Protein AF-A0A958WXM2-F1 (afdb_monomer_lite)

Structure (mmCIF, N/CA/C/O backbone):
data_AF-A0A958WXM2-F1
#
_entry.id   AF-A0A958WXM2-F1
#
loop_
_atom_site.group_PDB
_atom_site.id
_atom_site.type_symbol
_atom_site.label_atom_id
_atom_site.label_alt_id
_atom_site.label_comp_id
_atom_site.label_asym_id
_atom_site.label_entity_id
_atom_site.label_seq_id
_atom_site.pdbx_PDB_ins_code
_atom_site.Cartn_x
_atom_site.Cartn_y
_atom_site.Cartn_z
_atom_site.occupancy
_atom_site.B_iso_or_equiv
_atom_site.auth_seq_id
_atom_site.auth_comp_id
_atom_site.auth_asym_id
_atom_site.auth_atom_id
_atom_site.pdbx_PDB_model_num
ATOM 1 N N . MET A 1 1 ? 37.179 34.328 11.864 1.00 40.28 1 MET A N 1
ATOM 2 C CA . MET A 1 1 ? 36.794 33.006 12.391 1.00 40.28 1 MET A CA 1
ATOM 3 C C . MET A 1 1 ? 35.571 32.585 11.601 1.00 40.28 1 MET A C 1
ATOM 5 O O . MET A 1 1 ? 34.498 33.120 11.834 1.00 40.28 1 MET A O 1
ATOM 9 N N . VAL A 1 2 ? 35.781 31.794 10.549 1.00 31.27 2 VAL A N 1
ATOM 10 C CA . VAL A 1 2 ? 34.693 31.255 9.726 1.00 31.27 2 VAL A CA 1
ATOM 11 C C . VAL A 1 2 ? 34.172 30.048 10.489 1.00 31.27 2 VAL A C 1
ATOM 13 O O . VAL A 1 2 ? 34.943 29.139 10.783 1.00 31.27 2 VAL A O 1
ATOM 16 N N . ILE A 1 3 ? 32.912 30.098 10.907 1.00 33.78 3 ILE A N 1
ATOM 17 C CA . ILE A 1 3 ? 32.242 28.941 11.492 1.00 33.78 3 ILE A CA 1
ATOM 18 C C . ILE A 1 3 ? 31.845 28.079 10.298 1.00 33.78 3 ILE A C 1
ATOM 20 O O . ILE A 1 3 ? 30.918 28.427 9.569 1.00 33.78 3 ILE A O 1
ATOM 24 N N . GLU A 1 4 ? 32.601 27.013 10.044 1.00 30.48 4 GLU A N 1
ATOM 25 C CA . GLU A 1 4 ? 32.176 25.975 9.111 1.00 30.48 4 GLU A CA 1
ATOM 26 C C . GLU A 1 4 ? 30.895 25.351 9.669 1.00 30.48 4 GLU A C 1
ATOM 28 O O . GLU A 1 4 ? 30.876 24.830 10.787 1.00 30.48 4 GLU A O 1
ATOM 33 N N . GLN A 1 5 ? 29.796 25.464 8.922 1.00 38.06 5 GLN A N 1
ATOM 34 C CA . GLN A 1 5 ? 28.623 24.647 9.199 1.00 38.06 5 GLN A CA 1
ATOM 35 C C . GLN A 1 5 ? 29.014 23.189 8.932 1.00 38.06 5 GLN A C 1
ATOM 37 O O . GLN A 1 5 ? 29.587 22.917 7.872 1.00 38.06 5 GLN A O 1
ATOM 42 N N . PRO A 1 6 ? 28.744 22.251 9.856 1.00 37.84 6 PRO A N 1
ATOM 43 C CA . PRO A 1 6 ? 28.951 20.843 9.562 1.00 37.84 6 PRO A CA 1
ATOM 44 C C . PRO A 1 6 ? 28.098 20.474 8.344 1.00 37.84 6 PRO A C 1
ATOM 46 O O . PRO A 1 6 ? 26.986 20.986 8.186 1.00 37.84 6 PRO A O 1
ATOM 49 N N . ALA A 1 7 ? 28.646 19.623 7.473 1.00 42.28 7 ALA A N 1
ATOM 50 C CA . ALA A 1 7 ? 27.933 19.090 6.317 1.00 42.28 7 ALA A CA 1
ATOM 51 C C . ALA A 1 7 ? 26.530 18.616 6.742 1.00 42.28 7 ALA A C 1
ATOM 53 O O . ALA A 1 7 ? 26.407 18.045 7.832 1.00 42.28 7 ALA A O 1
ATOM 54 N N . PRO A 1 8 ? 25.477 18.857 5.936 1.00 43.19 8 PRO A N 1
ATOM 55 C CA . PRO A 1 8 ? 24.156 18.346 6.264 1.00 43.19 8 PRO A CA 1
ATOM 56 C C . PRO A 1 8 ? 24.283 16.834 6.462 1.00 43.19 8 PRO A C 1
ATOM 58 O O . PRO A 1 8 ? 24.812 16.136 5.595 1.00 43.19 8 PRO A O 1
ATOM 61 N N . GLY A 1 9 ? 23.879 16.350 7.640 1.00 46.91 9 GLY A N 1
ATOM 62 C CA . GLY A 1 9 ? 23.788 14.917 7.909 1.00 46.91 9 GLY A CA 1
ATOM 63 C C . GLY A 1 9 ? 22.894 14.226 6.870 1.00 46.91 9 GLY A C 1
ATOM 64 O O . GLY A 1 9 ? 22.208 14.918 6.108 1.00 46.91 9 GLY A O 1
ATOM 65 N N . PRO A 1 10 ? 22.895 12.880 6.811 1.00 49.28 10 PRO A N 1
ATOM 66 C CA . PRO A 1 10 ? 22.016 12.155 5.900 1.00 49.28 10 PRO A CA 1
ATOM 67 C C . PRO A 1 10 ? 20.594 12.678 6.094 1.00 49.28 10 PRO A C 1
ATOM 69 O O . PRO A 1 10 ? 20.112 12.792 7.220 1.00 49.28 10 PRO A O 1
ATOM 72 N N . LEU A 1 11 ? 19.977 13.119 5.002 1.00 44.88 11 LEU A N 1
ATOM 73 C CA . LEU A 1 11 ? 18.701 13.804 5.066 1.00 44.88 11 LEU A CA 1
ATOM 74 C C . LEU A 1 11 ? 17.653 12.825 5.616 1.00 44.88 11 LEU A C 1
ATOM 76 O O . LEU A 1 11 ? 17.314 11.839 4.966 1.00 44.88 11 LEU A O 1
ATOM 80 N N . HIS A 1 12 ? 17.185 13.073 6.839 1.00 48.62 12 HIS A N 1
ATOM 81 C CA . HIS A 1 12 ? 16.156 12.273 7.496 1.00 48.62 12 HIS A CA 1
ATOM 82 C C . HIS A 1 12 ? 14.805 12.608 6.865 1.00 48.62 12 HIS A C 1
ATOM 84 O O . HIS A 1 12 ? 14.151 13.580 7.243 1.00 48.62 12 HIS A O 1
ATOM 90 N N . TYR A 1 13 ? 14.422 11.845 5.852 1.00 49.75 13 TYR A N 1
ATOM 91 C CA . TYR A 1 13 ? 13.153 12.007 5.162 1.00 49.75 13 TYR A CA 1
ATOM 92 C C . TYR A 1 13 ? 12.295 10.753 5.357 1.00 49.75 13 TYR A C 1
ATOM 94 O O . TYR A 1 13 ? 12.805 9.640 5.301 1.00 49.75 13 TYR A O 1
ATOM 102 N N . GLY A 1 14 ? 10.994 10.956 5.588 1.00 52.56 14 GLY A N 1
ATOM 103 C CA . GLY A 1 14 ? 9.964 9.924 5.457 1.00 52.56 14 GLY A CA 1
ATOM 104 C C . GLY A 1 14 ? 9.510 9.184 6.716 1.00 52.56 14 GLY A C 1
ATOM 105 O O . GLY A 1 14 ? 9.111 8.034 6.586 1.00 52.56 14 GLY A O 1
ATOM 106 N N . GLU A 1 15 ? 9.536 9.801 7.899 1.00 68.38 15 GLU A N 1
ATOM 107 C CA . GLU A 1 15 ? 8.749 9.321 9.047 1.00 68.38 15 GLU A CA 1
ATOM 108 C C . GLU A 1 15 ? 7.305 9.810 8.866 1.00 68.38 15 GLU A C 1
ATOM 110 O O . GLU A 1 15 ? 7.052 11.022 8.844 1.00 68.38 15 GLU A O 1
ATOM 115 N N . TYR A 1 16 ? 6.339 8.903 8.708 1.00 77.88 16 TYR A N 1
ATOM 116 C CA . TYR A 1 16 ? 4.939 9.307 8.792 1.00 77.88 16 TYR A CA 1
ATOM 117 C C . TYR A 1 16 ? 4.490 9.347 10.253 1.00 77.88 16 TYR A C 1
ATOM 119 O O . TYR A 1 16 ? 4.929 8.569 11.100 1.00 77.88 16 TYR A O 1
ATOM 127 N N . ASN A 1 17 ? 3.554 10.251 10.529 1.00 84.00 17 ASN A N 1
ATOM 128 C CA . ASN A 1 17 ? 2.829 10.293 11.788 1.00 84.00 17 ASN A CA 1
ATOM 129 C C . ASN A 1 17 ? 1.352 10.071 11.485 1.00 84.00 17 ASN A C 1
ATOM 131 O O . ASN A 1 17 ? 0.737 10.868 10.773 1.00 84.00 17 ASN A O 1
ATOM 135 N N . LEU A 1 18 ? 0.787 8.996 12.024 1.00 87.81 18 LEU A N 1
ATOM 136 C CA . LEU A 1 18 ? -0.652 8.760 11.996 1.00 87.81 18 LEU A CA 1
ATOM 137 C C . LEU A 1 18 ? -1.241 9.209 13.321 1.00 87.81 18 LEU A C 1
ATOM 139 O O . LEU A 1 18 ? -0.714 8.883 14.382 1.00 87.81 18 LEU A O 1
ATOM 143 N N . LEU A 1 19 ? -2.346 9.941 13.257 1.00 90.31 19 LEU A N 1
ATOM 144 C CA . LEU A 1 19 ? -3.072 10.397 14.432 1.00 90.31 19 LEU A CA 1
ATOM 145 C C . LEU A 1 19 ? -4.526 9.959 14.307 1.00 90.31 19 LEU A C 1
ATOM 147 O O . LEU A 1 19 ? -5.163 10.270 13.299 1.00 90.31 19 LEU A O 1
ATOM 151 N N . CYS A 1 20 ? -5.069 9.318 15.344 1.00 89.38 20 CYS A N 1
ATOM 152 C CA . CYS A 1 20 ? -6.516 9.296 15.515 1.00 89.38 20 CYS A CA 1
ATOM 153 C C . CYS A 1 20 ? -6.944 10.455 16.408 1.00 89.38 20 CYS A C 1
ATOM 155 O O . CYS A 1 20 ? -6.421 10.642 17.509 1.00 89.38 20 CYS A O 1
ATOM 157 N N . ILE A 1 21 ? -7.927 11.212 15.930 1.00 92.25 21 ILE A N 1
ATOM 158 C CA . ILE A 1 21 ? -8.536 12.329 16.641 1.00 92.25 21 ILE A CA 1
ATOM 159 C C . ILE A 1 21 ? -10.042 12.106 16.744 1.00 92.25 21 ILE A C 1
ATOM 161 O O . ILE A 1 21 ? -10.679 11.676 15.785 1.00 92.25 21 ILE A O 1
ATOM 165 N N . ASN A 1 22 ? -10.631 12.419 17.893 1.00 87.88 22 ASN A N 1
ATOM 166 C CA . ASN A 1 22 ? -12.082 12.376 18.039 1.00 87.88 22 ASN A CA 1
ATOM 167 C C . ASN A 1 22 ? -12.751 13.591 17.350 1.00 87.88 22 ASN A C 1
ATOM 169 O O . ASN A 1 22 ? -12.071 14.536 16.936 1.00 87.88 22 ASN A O 1
ATOM 173 N N . PRO A 1 23 ? -14.093 13.629 17.233 1.00 89.75 23 PRO 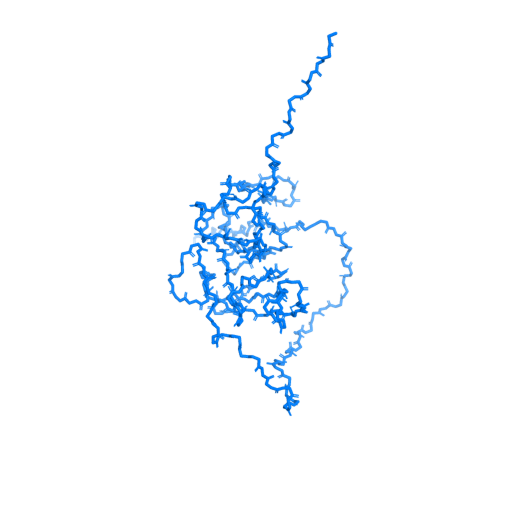A N 1
ATOM 174 C CA . PRO A 1 23 ? -14.799 14.764 16.629 1.00 89.75 23 PRO A CA 1
ATOM 175 C C . PRO A 1 23 ? -14.586 16.118 17.327 1.00 89.75 23 PRO A C 1
ATOM 177 O O . PRO A 1 23 ? -14.873 17.155 16.732 1.00 89.75 23 PRO A O 1
ATOM 180 N N . GLN A 1 24 ? -14.118 16.117 18.577 1.00 93.25 24 GLN A N 1
ATOM 181 C CA . GLN A 1 24 ? -13.779 17.307 19.358 1.00 93.25 24 GLN A CA 1
ATOM 182 C C . GLN A 1 24 ? -12.339 17.786 19.096 1.00 93.25 24 GLN A C 1
ATOM 184 O O . GLN A 1 24 ? -11.965 18.861 19.559 1.00 93.25 24 GLN A O 1
ATOM 189 N N . GLY A 1 25 ? -11.554 17.027 18.325 1.00 88.56 25 GLY A N 1
ATOM 190 C CA . GLY A 1 25 ? -10.160 17.323 18.003 1.00 88.56 25 GLY A CA 1
ATOM 191 C C . GLY A 1 25 ? -9.156 16.815 19.038 1.00 88.56 25 GLY A C 1
ATOM 192 O O . GLY A 1 25 ? -7.981 17.163 18.952 1.00 88.56 25 GLY A O 1
ATOM 193 N N . GLU A 1 26 ? -9.579 16.007 20.011 1.00 91.69 26 GLU A N 1
ATOM 194 C CA . GLU A 1 26 ? -8.666 15.398 20.979 1.00 91.69 26 GLU A CA 1
ATOM 195 C C . GLU A 1 26 ? -7.966 14.195 20.343 1.00 91.69 26 GLU A C 1
ATOM 197 O O . GLU A 1 26 ? -8.617 13.324 19.758 1.00 91.69 26 GLU A O 1
ATOM 202 N N . GLN A 1 27 ? -6.641 14.132 20.479 1.00 90.19 27 GLN A N 1
ATOM 203 C CA . GLN A 1 27 ? -5.854 12.980 20.051 1.00 90.19 27 GLN A CA 1
ATOM 204 C C . GLN A 1 27 ? -6.156 11.780 20.950 1.00 90.19 27 GLN A C 1
ATOM 206 O O . GLN A 1 27 ? -5.981 11.842 22.165 1.00 90.19 27 GLN A O 1
ATOM 211 N N . LEU A 1 28 ? -6.582 10.681 20.334 1.00 89.06 28 LEU A N 1
ATOM 212 C CA . LEU A 1 28 ? -6.845 9.416 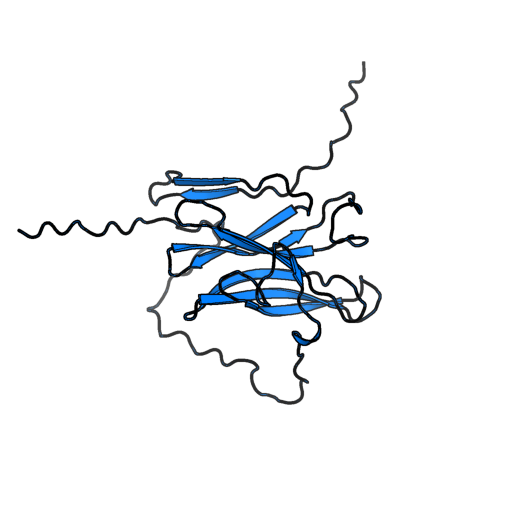21.014 1.00 89.06 28 LEU A CA 1
ATOM 213 C C . LEU A 1 28 ? -5.592 8.545 21.056 1.00 89.06 28 LEU A C 1
ATOM 215 O O . LEU A 1 28 ? -5.256 7.994 22.100 1.00 89.06 28 LEU A O 1
ATOM 219 N N . TRP A 1 29 ? -4.886 8.462 19.930 1.00 90.50 29 TRP A N 1
ATOM 220 C CA . TRP A 1 29 ? -3.609 7.772 19.801 1.00 90.50 29 TRP A CA 1
ATOM 221 C C . TRP A 1 29 ? -2.808 8.347 18.634 1.00 90.50 29 TRP A C 1
ATOM 223 O O . TRP A 1 29 ? -3.338 9.064 17.779 1.00 90.50 29 TRP A O 1
ATOM 233 N N . SER A 1 30 ? -1.517 8.030 18.610 1.00 89.50 30 SER A N 1
ATOM 234 C CA . SER A 1 30 ? -0.629 8.334 17.492 1.00 89.50 30 SER A CA 1
ATOM 235 C C . SER A 1 30 ? 0.327 7.180 17.246 1.00 89.50 30 SER A C 1
ATOM 237 O O . SER A 1 30 ? 0.851 6.611 18.203 1.00 89.50 30 SER A O 1
ATOM 239 N N . VAL A 1 31 ? 0.600 6.903 15.977 1.00 84.50 31 VAL A N 1
ATOM 240 C CA . VAL A 1 31 ? 1.656 5.987 15.551 1.00 84.50 31 VAL A CA 1
ATOM 241 C C . VAL A 1 31 ? 2.737 6.805 14.869 1.00 84.50 31 VAL A C 1
ATOM 243 O O . VAL A 1 31 ? 2.457 7.568 13.942 1.00 84.50 31 VAL A O 1
ATOM 246 N N . VAL A 1 32 ? 3.959 6.638 15.360 1.00 81.00 32 VAL A N 1
ATOM 247 C CA . VAL A 1 32 ? 5.171 7.184 14.756 1.00 81.00 32 VAL A CA 1
ATOM 248 C C . VAL A 1 32 ? 5.894 6.010 14.123 1.00 81.00 32 VAL A C 1
ATOM 250 O O . VAL A 1 32 ? 6.207 5.046 14.825 1.00 81.00 32 VAL A O 1
ATOM 253 N N . ASP A 1 33 ? 6.111 6.067 12.812 1.00 75.75 33 ASP A N 1
ATOM 254 C CA . ASP A 1 33 ? 6.927 5.059 12.139 1.00 75.75 33 ASP A CA 1
ATOM 255 C C . ASP A 1 33 ? 8.365 5.150 12.678 1.00 75.75 33 ASP A C 1
ATOM 257 O O . ASP A 1 33 ? 8.951 6.237 12.654 1.00 75.75 33 ASP A O 1
ATOM 261 N N . PRO A 1 34 ? 8.933 4.063 13.232 1.00 68.50 34 PRO A N 1
ATOM 262 C CA . PRO A 1 34 ? 10.328 4.072 13.640 1.00 68.50 34 PRO A CA 1
ATOM 263 C C . PRO A 1 34 ? 11.234 4.181 12.410 1.00 68.50 34 PRO A C 1
ATOM 265 O O . PRO A 1 34 ? 10.814 3.922 11.285 1.00 68.50 34 PRO A O 1
ATOM 268 N N . TYR A 1 35 ? 12.512 4.498 12.636 1.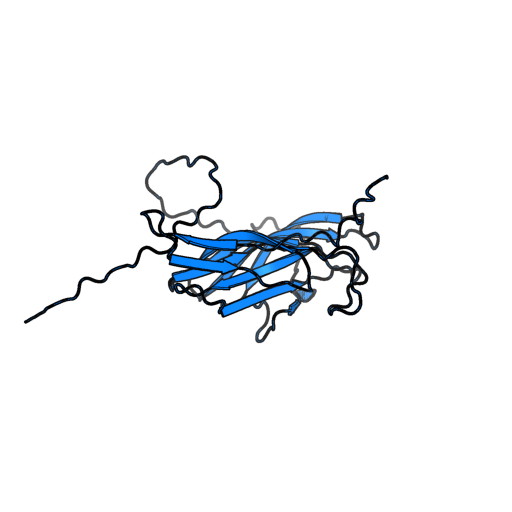00 67.44 35 TYR A N 1
ATOM 269 C CA . TYR A 1 35 ? 13.513 4.482 11.571 1.00 67.44 35 TYR A CA 1
ATOM 270 C C . TYR A 1 35 ? 13.437 3.179 10.765 1.00 67.44 35 TYR A C 1
ATOM 272 O O . TYR A 1 35 ? 13.638 2.086 11.303 1.00 67.44 35 TYR A O 1
ATOM 280 N N . ASN A 1 36 ? 13.180 3.330 9.468 1.00 68.25 36 ASN A N 1
ATOM 281 C CA . ASN A 1 36 ? 13.082 2.225 8.541 1.00 68.25 36 ASN A CA 1
ATOM 282 C C . ASN A 1 36 ? 14.364 2.120 7.689 1.00 68.25 36 ASN A C 1
ATOM 284 O O . ASN A 1 36 ? 14.612 2.999 6.857 1.00 68.25 36 ASN A O 1
ATOM 288 N N . PRO A 1 37 ? 15.157 1.038 7.822 1.00 66.19 37 PRO A N 1
ATOM 289 C CA . PRO A 1 37 ? 16.336 0.810 6.982 1.00 66.19 37 PRO A CA 1
ATOM 290 C C . PRO A 1 37 ? 15.994 0.646 5.490 1.00 66.19 37 PRO A C 1
ATOM 292 O O . PRO A 1 37 ? 16.853 0.836 4.634 1.00 66.19 37 PRO A O 1
ATOM 295 N N . PHE A 1 38 ? 14.739 0.330 5.161 1.00 69.06 38 PHE A N 1
ATOM 296 C CA . PHE A 1 38 ? 14.269 0.117 3.788 1.00 69.06 38 PHE A CA 1
ATOM 297 C C . PHE A 1 38 ? 13.892 1.419 3.071 1.00 69.06 38 PHE A C 1
ATOM 299 O O . PHE A 1 38 ? 13.621 1.427 1.877 1.00 69.06 38 PHE A O 1
ATOM 306 N N . GLY A 1 39 ? 13.933 2.548 3.772 1.00 77.38 39 GLY A N 1
ATOM 307 C CA . GLY A 1 39 ? 13.725 3.857 3.178 1.00 77.38 39 GLY A CA 1
ATOM 308 C C . GLY A 1 39 ? 12.416 4.508 3.578 1.00 77.38 39 GLY A C 1
ATOM 309 O O . GLY A 1 39 ? 11.764 4.144 4.558 1.00 77.38 39 GLY A O 1
ATOM 310 N N . MET A 1 40 ? 12.085 5.543 2.822 1.00 82.38 40 MET A N 1
ATOM 311 C CA . MET A 1 40 ? 11.059 6.515 3.162 1.00 82.38 40 MET A CA 1
ATOM 312 C C . MET A 1 40 ? 9.682 5.942 2.876 1.00 82.38 40 MET A C 1
ATOM 314 O O . MET A 1 40 ? 9.408 5.586 1.731 1.00 82.38 40 MET A O 1
ATOM 318 N N . LYS A 1 41 ? 8.809 5.898 3.884 1.00 87.06 41 LYS A N 1
ATOM 319 C CA . LYS A 1 41 ? 7.428 5.448 3.711 1.00 87.06 41 LYS A CA 1
ATOM 320 C C . LYS A 1 41 ? 6.517 6.647 3.459 1.00 87.06 41 LYS A C 1
ATOM 322 O O . LYS A 1 41 ? 6.440 7.565 4.276 1.00 87.06 41 LYS A O 1
ATOM 327 N N . PHE A 1 42 ? 5.788 6.625 2.352 1.00 88.88 42 PHE A N 1
ATOM 328 C CA . PHE A 1 42 ? 4.756 7.608 2.037 1.00 88.88 42 PHE A CA 1
ATOM 329 C C . PHE A 1 42 ? 3.393 6.941 2.106 1.00 88.88 42 PHE A C 1
ATOM 331 O O . PHE A 1 42 ? 3.179 5.894 1.501 1.00 88.88 42 PHE A O 1
ATOM 338 N N . ILE A 1 43 ? 2.466 7.553 2.845 1.00 92.25 43 ILE A N 1
ATOM 339 C CA . ILE A 1 43 ? 1.086 7.079 2.949 1.00 92.25 43 ILE A CA 1
ATOM 340 C C . ILE A 1 43 ? 0.216 7.944 2.052 1.00 92.25 43 ILE A C 1
ATOM 342 O O . ILE A 1 43 ? 0.118 9.156 2.252 1.00 92.25 43 ILE A O 1
ATOM 346 N N . TYR A 1 44 ? -0.419 7.316 1.071 1.00 94.12 44 TYR A N 1
ATOM 347 C CA . TYR A 1 44 ? -1.277 8.000 0.112 1.00 94.12 44 TYR A CA 1
ATOM 348 C C . TYR A 1 44 ? -2.741 7.952 0.501 1.00 94.12 44 TYR A C 1
ATOM 350 O O . TYR A 1 44 ? -3.467 8.919 0.254 1.00 94.12 44 TYR A O 1
ATOM 358 N N . ASN A 1 45 ? -3.171 6.877 1.159 1.00 95.50 45 ASN A N 1
ATOM 359 C CA . ASN A 1 45 ? -4.556 6.741 1.570 1.00 95.50 45 ASN A CA 1
ATOM 360 C C . ASN A 1 45 ? -4.711 5.850 2.804 1.00 95.50 45 ASN A C 1
ATOM 362 O O . ASN A 1 45 ? -3.840 5.037 3.120 1.00 95.50 45 ASN A O 1
ATOM 366 N N . LEU A 1 46 ? -5.838 6.035 3.488 1.00 95.50 46 LEU A N 1
ATOM 367 C CA . LEU A 1 46 ? -6.280 5.241 4.624 1.00 95.50 46 LEU A CA 1
ATOM 368 C C . LEU A 1 46 ? -7.746 4.853 4.420 1.00 95.50 46 LEU A C 1
ATOM 370 O O . LEU A 1 46 ? -8.546 5.660 3.945 1.00 95.50 46 LEU A O 1
ATOM 374 N N . SER A 1 47 ? -8.125 3.660 4.857 1.00 95.69 47 SER A N 1
ATOM 375 C CA . SER A 1 47 ? -9.520 3.229 4.925 1.00 95.69 47 SER A CA 1
ATOM 376 C C . SER A 1 47 ? -9.808 2.500 6.232 1.00 95.69 47 SER A C 1
ATOM 378 O O . SER A 1 47 ? -8.897 2.095 6.949 1.00 95.69 47 SER A O 1
ATOM 380 N N . GLU A 1 48 ? -11.085 2.388 6.583 1.00 94.62 48 GLU A N 1
ATOM 381 C CA . GLU A 1 48 ? -11.530 1.646 7.763 1.00 94.62 48 GLU A CA 1
ATOM 382 C C . GLU A 1 48 ? -12.009 0.258 7.324 1.00 94.62 48 GLU A C 1
ATOM 384 O O . GLU A 1 48 ? -12.824 0.135 6.405 1.00 94.62 48 GLU A O 1
ATOM 389 N N . ALA A 1 49 ? -11.487 -0.780 7.969 1.00 95.38 49 ALA A N 1
ATOM 390 C CA . ALA A 1 49 ? -11.953 -2.148 7.820 1.00 95.38 49 ALA A CA 1
ATOM 391 C C . ALA A 1 49 ? -13.273 -2.354 8.579 1.00 95.38 49 ALA A C 1
ATOM 393 O O . ALA A 1 49 ? -13.628 -1.615 9.496 1.00 95.38 49 ALA A O 1
ATOM 394 N N . SER A 1 50 ? -14.003 -3.412 8.240 1.00 95.31 50 SER A N 1
ATOM 395 C CA . SER A 1 50 ? -15.301 -3.746 8.841 1.00 95.31 50 SER A CA 1
ATOM 396 C C . SER A 1 50 ? -15.257 -3.972 10.359 1.00 95.31 50 SER A C 1
ATOM 398 O O . SER A 1 50 ? -16.278 -3.822 11.033 1.00 95.31 50 SER A O 1
ATOM 400 N N . ASN A 1 51 ? -14.087 -4.310 10.906 1.00 94.44 51 ASN A N 1
ATOM 401 C CA . ASN A 1 51 ? -13.851 -4.482 12.338 1.00 94.44 51 ASN A CA 1
ATOM 402 C C . ASN A 1 51 ? -13.350 -3.208 13.050 1.00 94.44 51 ASN A C 1
ATOM 404 O O . ASN A 1 51 ? -13.087 -3.261 14.249 1.00 94.44 51 ASN A O 1
ATOM 408 N N . GLY A 1 52 ? -13.241 -2.082 12.338 1.00 93.38 52 GLY A N 1
ATOM 409 C CA . GLY A 1 52 ? -12.751 -0.805 12.861 1.00 93.38 52 GLY A CA 1
ATOM 410 C C . GLY A 1 52 ? -11.234 -0.617 12.769 1.00 93.38 52 GLY A C 1
ATOM 411 O O . GLY A 1 52 ? -10.740 0.436 13.173 1.00 93.38 52 GLY A O 1
ATOM 412 N N . ASP A 1 53 ? -10.490 -1.603 12.252 1.00 96.00 53 ASP A N 1
ATOM 413 C CA . ASP A 1 53 ? -9.061 -1.434 11.985 1.00 96.00 53 ASP A CA 1
ATOM 414 C C . ASP A 1 53 ? -8.845 -0.358 10.912 1.00 96.00 53 ASP A C 1
ATOM 416 O O . ASP A 1 53 ? -9.660 -0.172 10.006 1.00 96.00 53 ASP A O 1
ATOM 420 N N . VAL A 1 54 ? -7.704 0.316 10.970 1.00 96.12 54 VAL A N 1
ATOM 421 C CA . VAL A 1 54 ? -7.259 1.246 9.935 1.00 96.12 54 VAL A CA 1
ATOM 422 C C . VAL A 1 54 ? -6.342 0.509 8.971 1.00 96.12 54 VAL A C 1
ATOM 424 O O . VAL A 1 54 ? -5.302 -0.019 9.361 1.00 96.12 54 VAL A O 1
ATOM 427 N N . LEU A 1 55 ? -6.716 0.506 7.701 1.00 97.19 55 LEU A N 1
ATOM 428 C CA . LEU A 1 55 ? -5.892 0.072 6.584 1.00 97.19 55 LEU A CA 1
ATOM 429 C C . LEU A 1 55 ? -5.195 1.285 5.982 1.00 97.19 55 LEU A C 1
ATOM 431 O O . LEU A 1 55 ? -5.793 2.355 5.879 1.00 97.19 55 LEU A O 1
ATOM 435 N N . GLY A 1 56 ? -3.954 1.120 5.542 1.00 95.81 56 GLY A N 1
ATOM 436 C CA . GLY A 1 56 ? -3.250 2.166 4.814 1.00 95.81 56 GLY A CA 1
ATOM 437 C C . GLY A 1 56 ? -2.419 1.626 3.670 1.00 95.81 56 GLY A C 1
ATOM 438 O O . GLY A 1 56 ? -1.975 0.476 3.691 1.00 95.81 56 GLY A O 1
ATOM 439 N N . CYS A 1 57 ? -2.230 2.473 2.661 1.00 95.94 57 CYS A N 1
ATOM 440 C CA . CYS A 1 57 ? -1.426 2.153 1.494 1.00 95.94 57 CYS A CA 1
ATOM 441 C C . CYS A 1 57 ? -0.615 3.352 0.994 1.00 95.94 57 CYS A C 1
ATOM 443 O O . CYS A 1 57 ? -0.966 4.515 1.220 1.00 95.94 57 CYS A O 1
ATOM 445 N N . GLY A 1 58 ? 0.463 3.050 0.281 1.00 94.44 58 GLY A N 1
ATOM 446 C CA . GLY A 1 58 ? 1.305 4.024 -0.392 1.00 94.44 58 GLY A CA 1
ATOM 447 C C . GLY A 1 58 ? 2.561 3.367 -0.945 1.00 94.44 58 GLY A C 1
ATOM 448 O O . GLY A 1 58 ? 2.455 2.356 -1.644 1.00 94.44 58 GLY A O 1
ATOM 449 N N . GLU A 1 59 ? 3.730 3.917 -0.626 1.00 91.69 59 GLU A N 1
ATOM 450 C CA . GLU A 1 59 ? 5.014 3.454 -1.160 1.00 91.69 59 GLU A CA 1
ATOM 451 C C . GLU A 1 59 ? 6.172 3.520 -0.166 1.00 91.69 59 GLU A C 1
ATOM 453 O O . GLU A 1 59 ? 6.146 4.286 0.798 1.00 91.69 59 GLU A O 1
ATOM 458 N N . ILE A 1 60 ? 7.206 2.730 -0.447 1.00 88.25 60 ILE A N 1
ATOM 459 C CA . ILE A 1 60 ? 8.546 2.842 0.119 1.00 88.25 60 ILE A CA 1
ATOM 460 C C . ILE A 1 60 ? 9.489 3.280 -0.994 1.00 88.25 60 ILE A C 1
ATOM 462 O O . ILE A 1 60 ? 9.587 2.607 -2.020 1.00 88.25 60 ILE A O 1
ATOM 466 N N . ILE A 1 61 ? 10.213 4.374 -0.769 1.00 84.56 61 ILE A N 1
ATOM 467 C CA . ILE A 1 61 ? 11.293 4.829 -1.646 1.00 84.56 61 ILE A CA 1
ATOM 468 C C . ILE A 1 61 ? 12.632 4.532 -0.976 1.00 84.56 61 ILE A C 1
ATOM 470 O O . ILE A 1 61 ? 12.875 4.983 0.147 1.00 84.56 61 ILE A O 1
ATOM 474 N N . ALA A 1 62 ? 13.510 3.822 -1.687 1.00 77.38 62 ALA A N 1
ATOM 475 C CA . ALA A 1 62 ? 14.847 3.476 -1.216 1.00 77.38 62 ALA A CA 1
ATOM 476 C C . ALA A 1 62 ? 15.623 4.709 -0.695 1.00 77.38 62 ALA A C 1
ATOM 478 O O . ALA A 1 62 ? 15.560 5.784 -1.305 1.00 77.38 62 ALA A O 1
ATOM 479 N N . PRO A 1 63 ? 16.381 4.582 0.412 1.00 70.25 63 PRO A N 1
ATOM 480 C CA . PRO A 1 63 ? 17.143 5.693 0.966 1.00 70.25 63 PRO A CA 1
ATOM 481 C C . PRO A 1 63 ? 18.333 6.056 0.065 1.00 70.25 63 PRO A C 1
ATOM 483 O O . PRO A 1 63 ? 18.904 5.205 -0.620 1.00 70.25 63 PRO A O 1
ATOM 486 N N . TRP A 1 64 ? 18.743 7.327 0.100 1.00 64.44 64 TRP A N 1
ATOM 487 C CA . TRP A 1 64 ? 19.953 7.808 -0.572 1.00 64.44 64 TRP A CA 1
ATOM 488 C C . TRP A 1 64 ? 20.979 8.313 0.460 1.00 64.44 64 TRP A C 1
ATOM 490 O O . TRP A 1 64 ? 20.610 9.140 1.300 1.00 64.44 64 TRP A O 1
ATOM 500 N N . PRO A 1 65 ? 22.262 7.899 0.408 1.00 63.09 65 PRO A N 1
ATOM 501 C CA . PRO A 1 65 ? 22.853 6.906 -0.496 1.00 63.09 65 PRO A CA 1
ATOM 502 C C . PRO A 1 65 ? 22.450 5.464 -0.135 1.00 63.09 65 PRO A C 1
ATOM 504 O O . PRO A 1 65 ? 22.134 5.173 1.015 1.00 63.09 65 PRO A O 1
ATOM 507 N N . TYR A 1 66 ? 22.482 4.570 -1.125 1.00 64.25 66 TYR A N 1
ATOM 508 C CA . TYR A 1 66 ? 22.026 3.183 -0.993 1.00 64.25 66 TYR A CA 1
ATOM 509 C C . TYR A 1 66 ? 22.909 2.379 -0.038 1.00 64.25 66 TYR A C 1
ATOM 511 O O . TYR A 1 66 ? 24.137 2.407 -0.149 1.00 64.25 66 TYR A O 1
ATOM 519 N N . ASP A 1 67 ? 22.283 1.609 0.847 1.00 63.06 67 ASP A N 1
ATOM 520 C CA . ASP A 1 67 ? 22.966 0.587 1.631 1.00 63.06 67 ASP A CA 1
ATOM 521 C C . ASP A 1 67 ? 22.684 -0.791 1.020 1.00 63.06 67 ASP A C 1
ATOM 523 O O . ASP A 1 67 ? 21.652 -1.414 1.263 1.00 63.06 67 ASP A O 1
ATOM 527 N N . THR A 1 68 ? 23.632 -1.276 0.216 1.00 60.31 68 THR A N 1
ATOM 528 C CA . THR A 1 68 ? 23.560 -2.591 -0.438 1.00 60.31 68 THR A CA 1
ATOM 529 C C . THR A 1 68 ? 23.699 -3.766 0.539 1.00 60.31 68 THR A C 1
ATOM 531 O O . THR A 1 68 ? 23.662 -4.916 0.107 1.00 60.31 68 THR A O 1
ATOM 534 N N . SER A 1 69 ? 23.934 -3.511 1.834 1.00 59.53 69 SER A N 1
ATOM 535 C CA . SER A 1 69 ? 23.979 -4.547 2.876 1.00 59.53 69 SER A CA 1
ATOM 536 C C . SER A 1 69 ? 22.600 -4.884 3.453 1.00 59.53 69 SER A C 1
ATOM 538 O O . SER A 1 69 ? 22.451 -5.897 4.140 1.00 59.53 69 SER A O 1
ATOM 540 N N . ILE A 1 70 ? 21.586 -4.076 3.138 1.00 60.56 70 ILE A N 1
ATOM 541 C CA . ILE A 1 70 ? 20.196 -4.290 3.533 1.00 60.56 70 ILE A CA 1
ATOM 542 C C . ILE A 1 70 ? 19.518 -5.137 2.451 1.00 60.56 70 ILE A C 1
ATOM 544 O O . ILE A 1 70 ? 19.681 -4.872 1.265 1.00 60.56 70 ILE A O 1
ATOM 548 N N . TRP A 1 71 ? 18.796 -6.188 2.856 1.00 53.72 71 TRP A N 1
ATOM 549 C CA . TRP A 1 71 ? 18.034 -7.053 1.947 1.00 53.72 71 TRP A CA 1
ATOM 550 C C . TRP A 1 71 ? 16.619 -6.482 1.711 1.00 53.72 71 TRP A C 1
ATOM 552 O O . TRP A 1 71 ? 16.022 -6.047 2.699 1.00 53.72 71 TRP A O 1
ATOM 562 N N . PRO A 1 72 ? 16.049 -6.519 0.486 1.00 55.59 72 PRO A N 1
ATOM 563 C CA . PRO A 1 72 ? 16.615 -7.080 -0.749 1.00 55.59 72 PRO A CA 1
ATOM 564 C C . PRO A 1 72 ? 17.889 -6.337 -1.167 1.00 55.59 72 PRO A C 1
ATOM 566 O O . PRO A 1 72 ? 17.955 -5.135 -0.932 1.00 55.59 72 PRO A O 1
ATOM 569 N N . PRO A 1 73 ? 18.917 -7.028 -1.709 1.00 53.16 73 PRO A N 1
ATOM 570 C CA . PRO A 1 73 ? 20.200 -6.424 -2.054 1.00 53.16 73 PRO A CA 1
ATOM 571 C C . PRO A 1 73 ? 19.970 -5.475 -3.227 1.00 53.16 73 PRO A C 1
ATOM 573 O O . PRO A 1 73 ? 20.070 -5.847 -4.392 1.00 53.16 73 PRO A O 1
ATOM 576 N N . VAL A 1 74 ? 19.568 -4.253 -2.908 1.00 53.47 74 VAL A N 1
ATOM 577 C CA . VAL A 1 74 ? 19.089 -3.283 -3.881 1.00 53.47 74 VAL A CA 1
ATOM 578 C C . VAL A 1 74 ? 20.291 -2.601 -4.511 1.00 53.47 74 VAL A C 1
ATOM 580 O O . VAL A 1 74 ? 20.778 -1.568 -4.063 1.00 53.47 74 VAL A O 1
ATOM 583 N N . ALA A 1 75 ? 20.806 -3.225 -5.569 1.00 48.72 75 ALA A N 1
ATOM 584 C CA . ALA A 1 75 ? 21.715 -2.565 -6.501 1.00 48.72 75 ALA A CA 1
ATOM 585 C C . ALA A 1 75 ? 21.010 -1.430 -7.280 1.00 48.72 75 ALA A C 1
ATOM 587 O O . ALA A 1 75 ? 21.680 -0.633 -7.936 1.00 48.72 75 ALA A O 1
ATOM 588 N N . GLU A 1 76 ? 19.679 -1.336 -7.174 1.00 57.97 76 GLU A N 1
ATOM 589 C CA . GLU A 1 76 ? 18.823 -0.400 -7.898 1.00 57.97 76 GLU A CA 1
ATOM 590 C C . GLU A 1 76 ? 17.998 0.483 -6.953 1.00 57.97 76 GLU A C 1
ATOM 592 O O . GLU A 1 76 ? 17.569 0.065 -5.876 1.00 57.97 76 GLU A O 1
ATOM 597 N N . VAL A 1 77 ? 17.749 1.725 -7.379 1.00 64.50 77 VAL A N 1
ATOM 598 C CA . VAL A 1 77 ? 16.749 2.598 -6.751 1.00 64.50 77 VAL A CA 1
ATOM 599 C C . VAL A 1 77 ? 15.393 1.929 -6.911 1.00 64.50 77 VAL A C 1
ATOM 601 O O . VAL A 1 77 ? 14.914 1.805 -8.034 1.00 64.50 77 VAL A O 1
ATOM 604 N N . TYR A 1 78 ? 14.755 1.557 -5.806 1.00 73.19 78 TYR A N 1
ATOM 605 C CA . TYR A 1 78 ? 13.397 1.032 -5.848 1.00 73.19 78 TYR A CA 1
ATOM 606 C C . TYR A 1 78 ? 12.384 2.027 -5.288 1.00 73.19 78 TYR A C 1
ATOM 608 O O . TYR A 1 78 ? 12.663 2.822 -4.383 1.00 73.19 78 TYR A O 1
ATOM 616 N N . ASN A 1 79 ? 11.186 1.942 -5.850 1.00 82.75 79 ASN A N 1
ATOM 617 C CA . ASN A 1 79 ? 9.962 2.506 -5.319 1.00 82.75 79 ASN A CA 1
ATOM 618 C C . ASN A 1 79 ? 8.932 1.373 -5.346 1.00 82.75 79 ASN A C 1
ATOM 620 O O . ASN A 1 79 ? 8.639 0.853 -6.416 1.00 82.75 79 ASN A O 1
ATOM 624 N N . THR A 1 80 ? 8.447 0.951 -4.187 1.00 87.50 80 THR A N 1
ATOM 625 C CA . THR A 1 80 ? 7.626 -0.258 -4.062 1.00 87.50 80 THR A CA 1
ATOM 626 C C . THR A 1 80 ? 6.403 0.021 -3.210 1.00 87.50 80 THR A C 1
ATOM 628 O O . THR A 1 80 ? 6.450 0.892 -2.343 1.00 87.50 80 THR A O 1
ATOM 631 N N . ALA A 1 81 ? 5.315 -0.728 -3.380 1.00 91.00 81 ALA A N 1
ATOM 632 C CA . ALA A 1 81 ? 4.120 -0.455 -2.596 1.00 91.00 81 ALA A CA 1
ATOM 633 C C . ALA A 1 81 ? 4.309 -0.773 -1.108 1.00 91.00 81 ALA A C 1
ATOM 635 O O . ALA A 1 81 ? 4.872 -1.804 -0.739 1.00 91.00 81 ALA A O 1
ATOM 636 N N . TYR A 1 82 ? 3.747 0.088 -0.262 1.00 92.25 82 TYR A N 1
ATOM 637 C CA . TYR A 1 82 ? 3.665 -0.094 1.184 1.00 92.25 82 TYR A CA 1
ATOM 638 C C . TYR A 1 82 ? 2.215 -0.282 1.609 1.00 92.25 82 TYR A C 1
ATOM 640 O O . TYR A 1 82 ? 1.361 0.510 1.211 1.00 92.25 82 TYR A O 1
ATOM 648 N N . LEU A 1 83 ? 1.943 -1.288 2.437 1.00 94.19 83 LEU A N 1
ATOM 649 C CA . LEU A 1 83 ? 0.636 -1.554 3.033 1.00 94.19 83 LEU A CA 1
ATOM 650 C C . LEU A 1 83 ? 0.781 -1.749 4.537 1.00 94.19 83 LEU A C 1
ATOM 652 O O . LEU A 1 83 ? 1.772 -2.313 4.995 1.00 94.19 83 LEU A O 1
ATOM 656 N N . PHE A 1 84 ? -0.239 -1.387 5.304 1.00 93.75 84 PHE A N 1
ATOM 657 C CA . PHE A 1 84 ? -0.293 -1.727 6.722 1.00 93.75 84 PHE A CA 1
ATOM 658 C C . PHE A 1 84 ? -1.724 -1.842 7.239 1.00 93.75 84 PHE A C 1
ATOM 660 O O . PHE A 1 84 ? -2.676 -1.362 6.615 1.00 93.75 84 PHE A O 1
ATOM 667 N N . ARG A 1 85 ? -1.850 -2.442 8.424 1.00 95.31 85 ARG A N 1
ATOM 668 C CA . ARG A 1 85 ? -3.087 -2.503 9.204 1.00 95.31 85 ARG A CA 1
ATOM 669 C C . ARG A 1 85 ? -2.810 -2.190 10.668 1.00 95.31 85 ARG A C 1
ATOM 671 O O . ARG A 1 85 ? -1.893 -2.755 11.263 1.00 95.31 85 ARG A O 1
ATOM 678 N N . ILE A 1 86 ? -3.614 -1.304 11.242 1.00 93.94 86 ILE A N 1
ATOM 679 C CA . ILE A 1 86 ? -3.532 -0.846 12.632 1.00 93.94 86 ILE A CA 1
ATOM 680 C C . ILE A 1 86 ? -4.873 -1.112 13.326 1.00 93.94 86 ILE A C 1
ATOM 682 O O . ILE A 1 86 ? -5.921 -0.890 12.727 1.00 93.94 86 ILE A O 1
ATOM 686 N N . SER A 1 87 ? -4.855 -1.576 14.574 1.00 94.69 87 SER A N 1
ATOM 687 C CA . SER A 1 87 ? -6.071 -1.784 15.372 1.00 94.69 87 SER A CA 1
ATOM 688 C C . SER A 1 87 ? -6.771 -0.457 15.725 1.00 94.69 87 SER A C 1
ATOM 690 O O . SER A 1 87 ? -6.144 0.606 15.668 1.00 94.69 87 SER A O 1
ATOM 692 N N . PRO A 1 88 ? -8.044 -0.464 16.167 1.00 92.75 88 PRO A N 1
ATOM 693 C CA . PRO A 1 88 ? -8.732 0.743 16.629 1.00 92.75 88 PRO A CA 1
ATOM 694 C C . PRO A 1 88 ? -8.016 1.439 17.796 1.00 92.75 88 PRO A C 1
ATOM 696 O O . PRO A 1 88 ? -8.189 2.642 18.008 1.00 92.75 88 PRO A O 1
ATOM 699 N N . GLU A 1 89 ? -7.214 0.690 18.555 1.00 92.56 89 GLU A N 1
ATOM 700 C CA . GLU A 1 89 ? -6.410 1.156 19.683 1.00 92.56 89 GLU A CA 1
ATOM 701 C C . GLU A 1 89 ? -5.056 1.756 19.267 1.00 92.56 89 GLU A C 1
ATOM 703 O O . GLU A 1 89 ? -4.367 2.329 20.111 1.00 92.56 89 GLU A O 1
ATOM 708 N N . GLY A 1 90 ? -4.684 1.672 17.985 1.00 89.44 90 GLY A N 1
ATOM 709 C CA . GLY A 1 90 ? -3.429 2.214 17.466 1.00 89.44 90 GLY A CA 1
ATOM 710 C C . GLY A 1 90 ? -2.257 1.227 17.473 1.00 89.44 90 GLY A C 1
ATOM 711 O O . GLY A 1 90 ? -1.109 1.657 17.380 1.00 89.44 90 GLY A O 1
ATOM 712 N N . GLU A 1 91 ? -2.506 -0.081 17.580 1.00 91.75 91 GLU A N 1
ATOM 713 C CA . GLU A 1 91 ? -1.456 -1.106 17.512 1.00 91.75 91 GLU A CA 1
ATOM 714 C C . GLU A 1 91 ? -1.215 -1.543 16.060 1.00 91.75 91 GLU A C 1
ATOM 716 O O . GLU A 1 91 ? -2.155 -1.920 15.362 1.00 91.75 91 GLU A O 1
ATOM 721 N N . LEU A 1 92 ? 0.039 -1.527 15.592 1.00 90.44 92 LEU A N 1
ATOM 722 C CA . LEU A 1 92 ? 0.399 -2.065 14.275 1.00 90.44 92 LEU A CA 1
ATOM 723 C C . LEU A 1 92 ? 0.235 -3.590 14.279 1.00 90.44 92 LEU A C 1
ATOM 725 O O . LEU A 1 92 ? 0.980 -4.296 14.956 1.00 90.44 92 LEU A O 1
ATOM 729 N N . LEU A 1 93 ? -0.729 -4.094 13.508 1.00 92.69 93 LEU A N 1
ATOM 730 C CA . LEU A 1 93 ? -1.004 -5.527 13.392 1.00 92.69 93 LEU A CA 1
ATOM 731 C C . LEU A 1 93 ? -0.075 -6.182 12.372 1.00 92.69 93 LEU A C 1
ATOM 733 O O . LEU A 1 93 ? 0.444 -7.273 12.605 1.00 92.69 93 LEU A O 1
ATOM 737 N N . TRP A 1 94 ? 0.121 -5.515 11.234 1.00 92.94 94 TRP A N 1
ATOM 738 C CA . TRP A 1 94 ? 1.066 -5.927 10.208 1.00 92.94 94 TRP A CA 1
ATOM 739 C C . TRP A 1 94 ? 1.392 -4.785 9.246 1.00 92.94 94 TRP A C 1
ATOM 741 O O . TRP A 1 94 ? 0.618 -3.844 9.077 1.00 92.94 94 TRP A O 1
ATOM 751 N N . GLU A 1 95 ? 2.525 -4.927 8.565 1.00 91.50 95 GLU A N 1
ATOM 752 C CA . GLU A 1 95 ? 2.943 -4.099 7.436 1.00 91.50 95 GLU A CA 1
ATOM 753 C C . GLU A 1 95 ? 3.575 -4.961 6.335 1.00 91.50 95 GLU A C 1
ATOM 755 O O . GLU A 1 95 ? 4.099 -6.047 6.613 1.00 91.50 95 GLU A O 1
ATOM 760 N N . ARG A 1 96 ? 3.486 -4.497 5.084 1.00 90.31 96 ARG A N 1
ATOM 761 C CA . ARG A 1 96 ? 3.996 -5.168 3.885 1.00 90.31 96 ARG A CA 1
ATOM 762 C C . ARG A 1 96 ? 4.672 -4.175 2.954 1.00 90.31 96 ARG A C 1
ATOM 764 O O . ARG A 1 96 ? 4.136 -3.101 2.693 1.00 90.31 96 ARG A O 1
ATOM 771 N N . ALA A 1 97 ? 5.786 -4.600 2.387 1.00 87.50 97 ALA A N 1
ATOM 772 C CA . ALA A 1 97 ? 6.380 -4.053 1.190 1.00 87.50 97 ALA A CA 1
ATOM 773 C C . ALA A 1 97 ? 6.181 -5.071 0.059 1.00 87.50 97 ALA A C 1
ATOM 775 O O . ALA A 1 97 ? 6.632 -6.220 0.150 1.00 87.50 97 ALA A O 1
ATOM 776 N N . LEU A 1 98 ? 5.455 -4.666 -0.981 1.00 86.06 98 LEU A N 1
ATOM 777 C CA . LEU A 1 98 ? 5.189 -5.517 -2.136 1.00 86.06 98 LEU A CA 1
ATOM 778 C C . LEU A 1 98 ? 6.181 -5.187 -3.236 1.00 86.06 98 LEU A C 1
ATOM 780 O O . LEU A 1 98 ? 6.280 -4.020 -3.593 1.00 86.06 98 LEU A O 1
ATOM 784 N N . PHE A 1 99 ? 6.861 -6.200 -3.770 1.00 82.31 99 PHE A N 1
ATOM 785 C CA . PHE A 1 99 ? 7.841 -6.091 -4.852 1.00 82.31 99 PHE A CA 1
ATOM 786 C C . PHE A 1 99 ? 7.347 -6.831 -6.092 1.00 82.31 99 PHE A C 1
ATOM 788 O O . PHE A 1 99 ? 6.769 -7.912 -5.993 1.00 82.31 99 PHE A O 1
ATOM 795 N N . GLU A 1 100 ? 7.623 -6.269 -7.257 1.00 80.88 100 GLU A N 1
ATOM 796 C CA . GLU A 1 100 ? 7.326 -6.839 -8.568 1.00 80.88 100 GLU A CA 1
ATOM 797 C C . GLU A 1 100 ? 8.601 -6.771 -9.393 1.00 80.88 100 GLU A C 1
ATOM 799 O O . GLU A 1 100 ? 9.319 -5.773 -9.312 1.00 80.88 100 GLU A O 1
ATOM 804 N N . HIS A 1 101 ? 8.871 -7.819 -10.167 1.00 78.12 101 HIS A N 1
ATOM 805 C CA . HIS A 1 101 ? 9.945 -7.789 -11.151 1.00 78.12 101 HIS A CA 1
ATOM 806 C C . HIS A 1 101 ? 9.342 -7.768 -12.546 1.00 78.12 101 HIS A C 1
ATOM 808 O O . HIS A 1 101 ? 8.400 -8.510 -12.823 1.00 78.12 101 HIS A O 1
ATOM 814 N N . ASP A 1 102 ? 9.902 -6.941 -13.421 1.00 74.62 102 ASP A N 1
ATOM 815 C CA . ASP A 1 102 ? 9.550 -6.987 -14.834 1.00 74.62 102 ASP A CA 1
ATOM 816 C C . ASP A 1 102 ? 10.178 -8.219 -15.527 1.00 74.62 102 ASP A C 1
ATOM 818 O O . ASP A 1 102 ? 10.889 -9.036 -14.927 1.00 74.62 102 ASP A O 1
ATOM 822 N N . GLY A 1 103 ? 9.927 -8.360 -16.831 1.00 74.06 103 GLY A N 1
ATOM 823 C CA . GLY A 1 103 ? 10.528 -9.414 -17.655 1.00 74.06 103 GLY A CA 1
ATOM 824 C C . GLY A 1 103 ? 12.043 -9.279 -17.880 1.00 74.06 103 GLY A C 1
ATOM 825 O O . GLY A 1 103 ? 12.639 -10.175 -18.480 1.00 74.06 103 GLY A O 1
ATOM 826 N N . PHE A 1 104 ? 12.657 -8.188 -17.418 1.00 77.56 104 PHE A N 1
ATOM 827 C CA . PHE A 1 104 ? 14.081 -7.866 -17.528 1.00 77.56 104 PHE A CA 1
ATOM 828 C C . PHE A 1 104 ? 14.816 -7.950 -16.179 1.00 77.56 104 PHE A C 1
ATOM 830 O O . PHE A 1 104 ? 15.997 -7.618 -16.117 1.00 77.56 104 PHE A O 1
ATOM 837 N N . GLU A 1 105 ? 14.146 -8.456 -15.137 1.00 74.81 105 GLU A N 1
ATOM 838 C CA . GLU A 1 105 ? 14.642 -8.574 -13.759 1.00 74.81 105 GLU A CA 1
ATOM 839 C C . GLU A 1 105 ? 14.823 -7.234 -13.017 1.00 74.81 105 GLU A C 1
ATOM 841 O O . GLU A 1 105 ? 15.386 -7.225 -11.921 1.00 74.81 105 GLU A O 1
ATOM 846 N N . HIS A 1 106 ? 14.297 -6.119 -13.537 1.00 73.75 106 HIS A N 1
ATOM 847 C CA . HIS A 1 106 ? 14.236 -4.870 -12.778 1.00 73.75 106 HIS A CA 1
ATOM 848 C C . HIS A 1 106 ? 13.127 -4.927 -11.737 1.00 73.75 106 HIS A C 1
ATOM 850 O O . HIS A 1 106 ? 12.062 -5.508 -11.968 1.00 73.75 106 HIS A O 1
ATOM 856 N N . ILE A 1 107 ? 13.321 -4.230 -10.617 1.00 76.25 107 ILE A N 1
ATOM 857 C CA . ILE A 1 107 ? 12.218 -3.977 -9.687 1.00 76.25 107 ILE A CA 1
ATOM 858 C C . ILE A 1 107 ? 11.275 -2.965 -10.338 1.00 76.25 107 ILE A C 1
ATOM 860 O O . ILE A 1 107 ? 11.605 -1.783 -10.487 1.00 76.25 107 ILE A O 1
ATOM 864 N N . SER A 1 108 ? 10.074 -3.423 -10.689 1.00 80.69 108 SER A N 1
ATOM 865 C CA . SER A 1 108 ? 9.037 -2.545 -11.213 1.00 80.69 108 SER A CA 1
ATOM 866 C C . SER A 1 108 ? 8.702 -1.501 -10.160 1.00 80.69 108 SER A C 1
ATOM 868 O O . SER A 1 108 ? 8.412 -1.845 -9.016 1.00 80.69 108 SER A O 1
ATOM 870 N N . SER A 1 109 ? 8.755 -0.214 -10.516 1.00 81.62 109 SER A N 1
ATOM 871 C CA . SER A 1 109 ? 8.329 0.812 -9.565 1.00 81.62 109 SER A CA 1
ATOM 872 C C . SER A 1 109 ? 6.809 0.874 -9.506 1.00 81.62 109 SER A C 1
ATOM 874 O O . SER A 1 109 ? 6.176 1.052 -10.547 1.00 81.62 109 SER A O 1
ATOM 876 N N . PHE A 1 110 ? 6.216 0.805 -8.318 1.00 87.56 110 PHE A N 1
ATOM 877 C CA . PHE A 1 110 ? 4.768 0.937 -8.171 1.00 87.56 110 PHE A CA 1
ATOM 878 C C . PHE A 1 110 ? 4.340 1.357 -6.774 1.00 87.56 110 PHE A C 1
ATOM 880 O O . PHE A 1 110 ? 5.048 1.153 -5.792 1.00 87.56 110 PHE A O 1
ATOM 887 N N . TYR A 1 111 ? 3.125 1.889 -6.698 1.00 92.75 111 TYR A N 1
ATOM 888 C CA . TYR A 1 111 ? 2.517 2.347 -5.458 1.00 92.75 111 TYR A CA 1
ATOM 889 C C . TYR A 1 111 ? 0.998 2.260 -5.523 1.00 92.75 111 TYR A C 1
ATOM 891 O O . TYR A 1 111 ? 0.400 2.360 -6.598 1.00 92.75 111 TYR A O 1
ATOM 899 N N . PHE A 1 112 ? 0.358 2.120 -4.361 1.00 95.50 112 PHE A N 1
ATOM 900 C CA . PHE A 1 112 ? -1.101 2.123 -4.263 1.00 95.50 112 PHE A CA 1
ATOM 901 C C . PHE A 1 112 ? -1.631 3.467 -3.774 1.00 95.50 112 PHE A C 1
ATOM 903 O O . PHE A 1 112 ? -1.156 4.038 -2.796 1.00 95.50 112 PHE A O 1
ATOM 910 N N . LEU A 1 113 ? -2.652 3.952 -4.471 1.00 96.44 113 LEU A N 1
ATOM 911 C CA . LEU A 1 113 ? -3.376 5.186 -4.186 1.00 96.44 113 LEU A CA 1
ATOM 912 C C . LEU A 1 113 ? -4.672 4.930 -3.408 1.00 96.44 113 LEU A C 1
ATOM 914 O O . LEU A 1 113 ? -5.233 5.863 -2.836 1.00 96.44 113 LEU A O 1
ATOM 918 N N . ASP A 1 114 ? -5.168 3.694 -3.399 1.00 96.88 114 ASP A N 1
ATOM 919 C CA . ASP A 1 114 ? -6.368 3.326 -2.654 1.00 96.88 114 ASP A CA 1
ATOM 920 C C . ASP A 1 114 ? -6.315 1.880 -2.154 1.00 96.88 114 ASP A C 1
ATOM 922 O O . ASP A 1 114 ? -5.687 1.017 -2.777 1.00 96.88 114 ASP A O 1
ATOM 926 N N . ILE A 1 115 ? -7.008 1.635 -1.043 1.00 97.19 115 ILE A N 1
ATOM 927 C CA . ILE A 1 115 ? -7.107 0.342 -0.364 1.00 97.19 115 ILE A CA 1
ATOM 928 C C . ILE A 1 115 ? -8.499 0.168 0.239 1.00 97.19 115 ILE A C 1
ATOM 930 O O . ILE A 1 115 ? -8.994 1.042 0.951 1.00 97.19 115 ILE A O 1
ATOM 934 N N . HIS A 1 116 ? -9.129 -0.981 0.002 1.00 96.44 116 HIS A N 1
ATOM 935 C CA . HIS A 1 116 ? -10.467 -1.271 0.512 1.00 96.44 116 HIS A CA 1
ATOM 936 C C . HIS A 1 116 ? -10.634 -2.740 0.909 1.00 96.44 116 HIS A C 1
ATOM 938 O O . HIS A 1 116 ? -10.356 -3.630 0.109 1.00 96.44 116 HIS A O 1
ATOM 944 N N . GLU A 1 117 ? -11.138 -3.001 2.117 1.00 97.44 117 GLU A N 1
ATOM 945 C CA . GLU A 1 117 ? -11.576 -4.344 2.516 1.00 97.44 117 GLU A CA 1
ATOM 946 C C . GLU A 1 117 ? -12.906 -4.679 1.832 1.00 97.44 117 GLU A C 1
ATOM 948 O O . GLU A 1 117 ? -13.874 -3.927 1.928 1.00 97.44 117 GLU A O 1
ATOM 953 N N . VAL A 1 118 ? -12.969 -5.816 1.140 1.00 95.81 118 VAL A N 1
ATOM 954 C CA . VAL A 1 118 ? -14.214 -6.324 0.550 1.00 95.81 118 VAL A CA 1
ATOM 955 C C . VAL A 1 118 ? -14.869 -7.365 1.463 1.00 95.81 118 VAL A C 1
ATOM 957 O O . VAL A 1 118 ? -14.297 -7.809 2.452 1.00 95.81 118 VAL A O 1
ATOM 960 N N . SER A 1 119 ? -16.096 -7.781 1.141 1.00 95.31 119 SER A N 1
ATOM 961 C CA . SER A 1 119 ? -16.965 -8.545 2.052 1.00 95.31 119 SER A CA 1
ATOM 962 C C . SER A 1 119 ? -16.429 -9.897 2.536 1.00 95.31 119 SER A C 1
ATOM 964 O O . SER A 1 119 ? -16.947 -10.428 3.512 1.00 95.31 119 SER A O 1
ATOM 966 N N . ASP A 1 120 ? -15.452 -10.489 1.847 1.00 94.06 120 ASP A N 1
ATOM 967 C CA . ASP A 1 120 ? -14.800 -11.733 2.277 1.00 94.06 120 ASP A CA 1
ATOM 968 C C . ASP A 1 120 ? -13.513 -11.501 3.091 1.00 94.06 120 ASP A C 1
ATOM 970 O O . ASP A 1 120 ? -12.792 -12.452 3.384 1.00 94.06 120 ASP A O 1
ATOM 974 N N . GLY A 1 121 ? -13.227 -10.248 3.459 1.00 94.12 121 GLY A N 1
ATOM 975 C CA . GLY A 1 121 ? -12.059 -9.833 4.237 1.00 94.12 121 GLY A CA 1
ATOM 976 C C . GLY A 1 121 ? -10.791 -9.617 3.409 1.00 94.12 121 GLY A C 1
ATOM 977 O O . GLY A 1 121 ? -9.799 -9.133 3.943 1.00 94.12 121 GLY A O 1
ATOM 978 N N . SER A 1 122 ? -10.792 -9.956 2.117 1.00 95.69 122 SER A N 1
ATOM 979 C CA . SER A 1 122 ? -9.673 -9.621 1.225 1.00 95.69 122 SER A CA 1
ATOM 980 C C . SER A 1 122 ? -9.574 -8.114 0.985 1.00 95.69 122 SER A C 1
ATOM 982 O O . SER A 1 122 ? -10.541 -7.375 1.181 1.00 95.69 122 SER A O 1
ATOM 984 N N . LEU A 1 123 ? -8.407 -7.656 0.536 1.00 95.75 123 LEU A N 1
ATOM 985 C CA . LEU A 1 123 ? -8.163 -6.241 0.264 1.00 95.75 123 LEU A CA 1
ATOM 986 C C . LEU A 1 123 ? -8.071 -6.017 -1.242 1.00 95.75 123 LEU A C 1
ATOM 988 O O . LEU A 1 123 ? -7.383 -6.759 -1.941 1.00 95.75 123 LEU A O 1
ATOM 992 N N . LEU A 1 124 ? -8.760 -4.994 -1.738 1.00 96.38 124 LEU A N 1
ATOM 993 C CA . LEU A 1 124 ? -8.637 -4.488 -3.097 1.00 96.38 124 LEU A CA 1
ATOM 994 C C . LEU A 1 124 ? -7.792 -3.215 -3.076 1.00 96.38 124 LEU A C 1
ATOM 996 O O . LEU A 1 124 ? -8.072 -2.287 -2.320 1.00 96.38 124 LEU A O 1
ATOM 1000 N N . LEU A 1 125 ? -6.773 -3.184 -3.920 1.00 95.50 125 LEU A N 1
ATOM 1001 C CA . LEU A 1 125 ? -5.774 -2.131 -4.008 1.00 95.50 125 LEU A CA 1
ATOM 1002 C C . LEU A 1 125 ? -5.796 -1.552 -5.415 1.00 95.50 125 LEU A C 1
ATOM 1004 O O . LEU A 1 125 ? -5.905 -2.307 -6.383 1.00 95.50 125 LEU A O 1
ATOM 1008 N N . THR A 1 126 ? -5.672 -0.233 -5.541 1.00 96.12 126 THR A N 1
ATOM 1009 C CA . THR A 1 126 ? -5.552 0.418 -6.854 1.00 96.12 126 THR A CA 1
ATOM 1010 C C . THR A 1 126 ? -4.426 1.433 -6.862 1.00 96.12 126 THR A C 1
ATOM 1012 O O . THR A 1 126 ? -4.179 2.103 -5.859 1.00 96.12 126 THR A O 1
ATOM 1015 N N . GLY A 1 127 ? -3.690 1.510 -7.965 1.00 95.12 127 GLY A N 1
ATOM 1016 C CA . GLY A 1 127 ? -2.426 2.227 -8.005 1.00 95.12 127 GLY A CA 1
ATOM 1017 C C . GLY A 1 127 ? -1.849 2.372 -9.401 1.00 95.12 127 GLY A C 1
ATOM 1018 O O . GLY A 1 127 ? -2.561 2.252 -10.399 1.00 95.12 127 GLY A O 1
ATOM 1019 N N . VAL A 1 128 ? -0.549 2.637 -9.443 1.00 91.75 128 VAL A N 1
ATOM 1020 C CA . VAL A 1 128 ? 0.228 2.808 -10.672 1.00 91.75 128 VAL A CA 1
ATOM 1021 C C . VAL A 1 128 ? 1.416 1.861 -10.634 1.00 91.75 128 VAL A C 1
ATOM 1023 O O . VAL A 1 128 ? 2.051 1.746 -9.589 1.00 91.75 128 VAL A O 1
ATOM 1026 N N . ILE A 1 129 ? 1.724 1.232 -11.764 1.00 89.19 129 ILE A N 1
ATOM 1027 C CA . ILE A 1 129 ? 2.927 0.427 -11.985 1.00 89.19 129 ILE A CA 1
ATOM 1028 C C . ILE A 1 129 ? 3.692 0.965 -13.189 1.00 89.19 129 ILE A C 1
ATOM 1030 O O . ILE A 1 129 ? 3.084 1.450 -14.142 1.00 89.19 129 ILE A O 1
ATOM 1034 N N . LYS A 1 130 ? 5.022 0.911 -13.139 1.00 87.50 130 LYS A N 1
ATOM 1035 C CA . LYS A 1 130 ? 5.856 1.071 -14.328 1.00 87.50 130 LYS A CA 1
ATOM 1036 C C . LYS A 1 130 ? 5.927 -0.245 -15.081 1.00 87.50 130 LYS A C 1
ATOM 1038 O O . LYS A 1 130 ? 6.317 -1.248 -14.491 1.00 87.50 130 LYS A O 1
ATOM 1043 N N . ASP A 1 131 ? 5.602 -0.190 -16.360 1.00 83.75 131 ASP A N 1
ATOM 1044 C CA . ASP A 1 131 ? 5.793 -1.288 -17.293 1.00 83.75 131 ASP A CA 1
ATOM 1045 C C . ASP A 1 131 ? 6.995 -0.972 -18.183 1.00 83.75 131 ASP A C 1
ATOM 1047 O O . ASP A 1 131 ? 7.028 0.071 -18.842 1.00 83.75 131 ASP A O 1
ATOM 1051 N N . TYR A 1 132 ? 8.019 -1.815 -18.119 1.00 83.88 132 TYR A N 1
ATOM 1052 C CA . TYR A 1 132 ? 9.294 -1.583 -18.785 1.00 83.88 132 TYR A CA 1
ATOM 1053 C C . TYR A 1 132 ? 9.275 -2.242 -20.158 1.00 83.88 132 TYR A C 1
ATOM 1055 O O . TYR A 1 132 ? 9.113 -3.455 -20.281 1.00 83.88 132 TYR A O 1
ATOM 1063 N N . ASP A 1 133 ? 9.503 -1.440 -21.195 1.00 82.69 133 ASP A N 1
ATOM 1064 C CA . ASP A 1 133 ? 9.468 -1.898 -22.586 1.00 82.69 133 ASP A CA 1
ATOM 1065 C C . ASP A 1 133 ? 10.803 -2.530 -23.022 1.00 82.69 133 ASP A C 1
ATOM 1067 O O . ASP A 1 133 ? 10.888 -3.223 -24.046 1.00 82.69 133 ASP A O 1
ATOM 1071 N N . SER A 1 134 ? 11.874 -2.297 -22.258 1.00 84.38 134 SER A N 1
ATOM 1072 C CA . SER A 1 134 ? 13.203 -2.827 -22.541 1.00 84.38 134 SER A CA 1
ATOM 1073 C C . SER A 1 134 ? 14.082 -2.955 -21.291 1.00 84.38 134 SER A C 1
ATOM 1075 O O . SER A 1 134 ? 13.733 -2.531 -20.193 1.00 84.38 134 SER A O 1
ATOM 1077 N N . ALA A 1 135 ? 15.279 -3.521 -21.474 1.00 83.19 135 ALA A N 1
ATOM 1078 C CA . ALA A 1 135 ? 16.303 -3.601 -20.432 1.00 83.19 135 ALA A CA 1
ATOM 1079 C C . ALA A 1 135 ? 16.906 -2.226 -20.044 1.00 83.19 135 ALA A C 1
ATOM 1081 O O . ALA A 1 135 ? 17.785 -2.168 -19.189 1.00 83.19 135 ALA A O 1
ATOM 1082 N N . ASP A 1 136 ? 16.504 -1.125 -20.690 1.00 84.56 136 ASP A N 1
ATOM 1083 C CA . ASP A 1 136 ? 16.859 0.225 -20.252 1.00 84.56 136 ASP A CA 1
ATOM 1084 C C . ASP A 1 136 ? 15.858 0.684 -19.172 1.00 84.56 136 ASP A C 1
ATOM 1086 O O . ASP A 1 136 ? 14.685 0.888 -19.481 1.00 84.56 136 ASP A O 1
ATOM 1090 N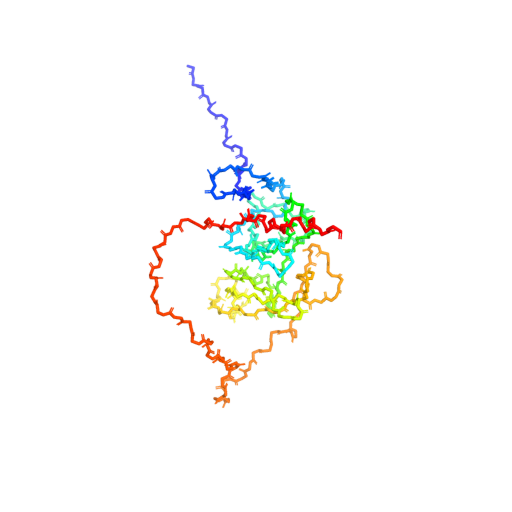 N . PRO A 1 137 ? 16.280 0.920 -17.913 1.00 76.75 137 PRO A N 1
ATOM 1091 C CA . PRO A 1 137 ? 15.368 1.291 -16.829 1.00 76.75 137 PRO A CA 1
ATOM 1092 C C . PRO A 1 137 ? 14.770 2.704 -16.980 1.00 76.75 137 PRO A C 1
ATOM 1094 O O . PRO A 1 137 ? 13.997 3.160 -16.131 1.00 76.75 137 PRO A O 1
ATOM 1097 N N . THR A 1 138 ? 15.156 3.443 -18.022 1.00 83.19 138 THR A N 1
ATOM 1098 C CA . THR A 1 138 ? 14.555 4.732 -18.384 1.00 83.19 138 THR A CA 1
ATOM 1099 C C . THR A 1 138 ? 13.438 4.609 -19.421 1.00 83.19 138 THR A C 1
ATOM 1101 O O . THR A 1 138 ? 12.710 5.581 -19.627 1.00 83.19 138 THR A O 1
ATOM 1104 N N . ASP A 1 139 ? 13.276 3.431 -20.022 1.00 86.69 139 ASP A N 1
ATOM 1105 C CA . ASP A 1 139 ? 12.307 3.132 -21.072 1.00 86.69 139 ASP A CA 1
ATOM 1106 C C . ASP A 1 139 ? 11.121 2.349 -20.495 1.00 86.69 139 ASP A C 1
ATOM 1108 O O . ASP A 1 139 ? 11.112 1.119 -20.435 1.00 86.69 139 ASP A O 1
ATOM 1112 N N . TYR A 1 140 ? 10.139 3.094 -19.991 1.00 87.06 140 TYR A N 1
ATOM 1113 C CA . TYR A 1 140 ? 8.938 2.529 -19.390 1.00 87.06 140 TYR A CA 1
ATOM 1114 C C . TYR A 1 140 ? 7.707 3.386 -19.677 1.00 87.06 140 TYR A C 1
ATOM 1116 O O . TYR A 1 140 ? 7.775 4.616 -19.803 1.00 87.06 140 TYR A O 1
ATOM 1124 N N . THR A 1 141 ? 6.552 2.733 -19.679 1.00 88.62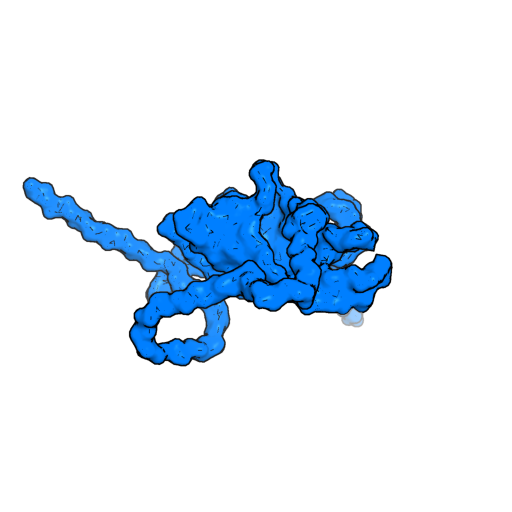 141 THR A N 1
ATOM 1125 C CA . THR A 1 141 ? 5.245 3.374 -19.567 1.00 88.62 141 THR A CA 1
ATOM 1126 C C . THR A 1 141 ? 4.697 3.200 -18.151 1.00 88.62 141 THR A C 1
ATOM 1128 O O . THR A 1 141 ? 5.293 2.541 -17.299 1.00 88.62 141 THR A O 1
ATOM 1131 N N . THR A 1 142 ? 3.590 3.871 -17.839 1.00 86.94 142 THR A N 1
ATOM 1132 C CA . THR A 1 142 ? 2.917 3.704 -16.548 1.00 86.94 142 THR A CA 1
ATOM 1133 C C . THR A 1 142 ? 1.492 3.257 -16.770 1.00 86.94 142 THR A C 1
ATOM 1135 O O . THR A 1 142 ? 0.735 3.965 -17.440 1.00 86.94 142 THR A O 1
ATOM 1138 N N . ASP A 1 143 ? 1.116 2.173 -16.110 1.00 88.44 143 ASP A N 1
ATOM 1139 C CA . ASP A 1 143 ? -0.215 1.600 -16.181 1.00 88.44 143 ASP A CA 1
ATOM 1140 C C . ASP A 1 143 ? -0.941 1.655 -14.843 1.00 88.44 143 ASP A C 1
ATOM 1142 O O . ASP A 1 143 ? -0.356 1.782 -13.766 1.00 88.44 143 ASP A O 1
ATOM 1146 N N . SER A 1 144 ? -2.270 1.585 -14.923 1.00 90.12 144 SER A N 1
ATOM 1147 C CA . SER A 1 144 ? -3.102 1.417 -13.734 1.00 90.12 144 SER A CA 1
ATOM 1148 C C . SER A 1 144 ? -2.979 -0.011 -13.235 1.00 90.12 144 SER A C 1
ATOM 1150 O O . SER A 1 144 ? -3.195 -0.953 -13.996 1.00 90.12 144 SER A O 1
ATOM 1152 N N . TRP A 1 145 ? -2.734 -0.174 -11.941 1.00 86.88 145 TRP A N 1
ATOM 1153 C CA . TRP A 1 145 ? -2.657 -1.487 -11.325 1.00 86.88 145 TRP A CA 1
ATOM 1154 C C . TRP A 1 145 ? -3.811 -1.708 -10.355 1.00 86.88 145 TRP A C 1
ATOM 1156 O O . TRP A 1 145 ? -4.109 -0.849 -9.526 1.00 86.88 145 TRP A O 1
ATOM 1166 N N . VAL A 1 146 ? -4.460 -2.868 -10.455 1.00 91.12 146 VAL A N 1
ATOM 1167 C CA . VAL A 1 146 ? -5.455 -3.345 -9.494 1.00 91.12 146 VAL A CA 1
ATOM 1168 C C . VAL A 1 146 ? -4.989 -4.683 -8.940 1.00 91.12 146 VAL A C 1
ATOM 1170 O O . VAL A 1 146 ? -4.809 -5.636 -9.697 1.00 91.12 146 VAL A O 1
ATOM 1173 N N . VAL A 1 147 ? -4.822 -4.761 -7.622 1.00 90.31 147 VAL A N 1
ATOM 1174 C CA . VAL A 1 147 ? -4.359 -5.970 -6.928 1.00 90.31 147 VAL A CA 1
ATOM 1175 C C . VAL A 1 147 ? -5.371 -6.378 -5.877 1.00 90.31 147 VAL A C 1
ATOM 1177 O O . VAL A 1 147 ? -5.964 -5.538 -5.204 1.00 90.31 147 VAL A O 1
ATOM 1180 N N . ARG A 1 148 ? -5.560 -7.688 -5.723 1.00 92.62 148 ARG A N 1
ATOM 1181 C CA . ARG A 1 148 ? -6.325 -8.260 -4.620 1.00 92.62 148 ARG A CA 1
ATOM 1182 C C . ARG A 1 148 ? -5.410 -9.107 -3.745 1.00 92.62 148 ARG A C 1
ATOM 1184 O O . ARG A 1 148 ? -4.726 -9.984 -4.264 1.00 92.62 148 ARG A O 1
ATOM 1191 N N . THR A 1 149 ? -5.424 -8.869 -2.440 1.00 91.81 149 THR A N 1
ATOM 1192 C CA . THR A 1 149 ? -4.638 -9.618 -1.447 1.00 91.81 149 THR A CA 1
ATOM 1193 C C . THR A 1 149 ? -5.548 -10.294 -0.427 1.00 91.81 149 THR A C 1
ATOM 1195 O O . THR A 1 149 ? -6.742 -10.006 -0.359 1.00 91.81 149 THR A O 1
ATOM 1198 N N . GLY A 1 150 ? -5.006 -11.204 0.379 1.00 92.94 150 GLY A N 1
ATOM 1199 C CA . GLY A 1 150 ? -5.678 -11.699 1.577 1.00 92.94 150 GLY A CA 1
ATOM 1200 C C . GLY A 1 150 ? -5.879 -10.607 2.635 1.00 92.94 150 GLY A C 1
ATOM 1201 O O . GLY A 1 150 ? -5.335 -9.508 2.545 1.00 92.94 150 GLY A O 1
ATOM 1202 N N . ALA A 1 151 ? -6.643 -10.926 3.682 1.00 93.75 151 ALA A N 1
ATOM 1203 C CA . ALA A 1 151 ? -6.882 -10.027 4.822 1.00 93.75 151 ALA A CA 1
ATOM 1204 C C . ALA A 1 151 ? -5.599 -9.633 5.586 1.00 93.75 151 ALA A C 1
ATOM 1206 O O . ALA A 1 151 ? -5.576 -8.654 6.336 1.00 93.75 151 ALA A O 1
ATOM 1207 N N . ASP A 1 152 ? -4.543 -10.426 5.405 1.00 92.44 152 ASP A N 1
ATOM 1208 C CA . ASP A 1 152 ? -3.192 -10.262 5.938 1.00 92.44 152 ASP A CA 1
ATOM 1209 C C . ASP A 1 152 ? -2.278 -9.414 5.033 1.00 92.44 152 ASP A C 1
ATOM 1211 O O . ASP A 1 152 ? -1.074 -9.326 5.288 1.00 92.44 152 ASP A O 1
ATOM 1215 N N . GLY A 1 153 ? -2.827 -8.819 3.966 1.00 89.88 153 GLY A N 1
ATOM 1216 C CA . GLY A 1 153 ? -2.088 -8.001 3.007 1.00 89.88 153 GLY A CA 1
ATOM 1217 C C . GLY A 1 153 ? -1.220 -8.808 2.040 1.00 89.88 153 GLY A C 1
ATOM 1218 O O . GLY A 1 153 ? -0.513 -8.216 1.227 1.00 89.88 153 GLY A O 1
ATOM 1219 N N . CYS A 1 154 ? -1.270 -10.140 2.097 1.00 88.69 154 CYS A N 1
ATOM 1220 C CA . CYS A 1 154 ? -0.434 -11.000 1.277 1.00 88.69 154 CYS A CA 1
ATOM 1221 C C . CYS A 1 154 ? -1.110 -11.380 -0.045 1.00 88.69 154 CYS A C 1
ATOM 1223 O O . CYS A 1 154 ? -2.283 -11.746 -0.079 1.00 88.69 154 CYS A O 1
ATOM 1225 N N . ILE A 1 155 ? -0.357 -11.364 -1.147 1.00 83.88 155 ILE A N 1
ATOM 1226 C CA . ILE A 1 155 ? -0.822 -11.920 -2.433 1.00 83.88 155 ILE A CA 1
ATOM 1227 C C . ILE A 1 155 ? -0.841 -13.458 -2.374 1.00 83.88 155 ILE A C 1
ATOM 1229 O O . ILE A 1 155 ? -1.724 -14.102 -2.937 1.00 83.88 155 ILE A O 1
ATOM 1233 N N . TYR A 1 156 ? 0.098 -14.043 -1.626 1.00 78.94 156 TYR A N 1
ATOM 1234 C CA . TYR A 1 156 ? 0.228 -15.481 -1.398 1.00 78.94 156 TYR A CA 1
ATOM 1235 C C . TYR A 1 156 ? 0.282 -15.778 0.098 1.00 78.94 156 TYR A C 1
ATOM 1237 O O . TYR A 1 156 ? 0.831 -14.995 0.864 1.00 78.94 156 TYR A O 1
ATOM 1245 N N . SER A 1 157 ? -0.260 -16.916 0.526 1.00 76.31 157 SER A N 1
ATOM 1246 C CA . SER A 1 157 ? -0.319 -17.274 1.947 1.00 76.31 157 SER A CA 1
ATOM 1247 C C . SER A 1 157 ? 1.059 -17.256 2.622 1.00 76.31 157 SER A C 1
ATOM 1249 O O . SER A 1 157 ? 1.985 -17.888 2.113 1.00 76.31 157 SER A O 1
ATOM 1251 N N . GLY A 1 158 ? 1.151 -16.638 3.804 1.00 69.00 158 GLY A N 1
ATOM 1252 C CA . GLY A 1 158 ? 2.344 -16.695 4.655 1.00 69.00 158 GLY A CA 1
ATOM 1253 C C . GLY A 1 158 ? 3.475 -15.767 4.214 1.00 69.00 158 GLY A C 1
ATOM 1254 O O . GLY A 1 158 ? 4.633 -16.171 4.264 1.00 69.00 158 GLY A O 1
ATOM 1255 N N . CYS A 1 159 ? 3.146 -14.554 3.759 1.00 79.31 159 CYS A N 1
ATOM 1256 C CA . CYS A 1 159 ? 4.157 -13.543 3.480 1.00 79.31 159 CYS A CA 1
ATOM 1257 C C . CYS A 1 159 ? 4.601 -12.825 4.764 1.00 79.31 159 CYS A C 1
ATOM 1259 O O . CYS A 1 159 ? 3.788 -12.533 5.646 1.00 79.31 159 CYS A O 1
ATOM 1261 N N . ASP A 1 160 ? 5.899 -12.544 4.852 1.00 81.88 160 ASP A N 1
ATOM 1262 C CA . ASP A 1 160 ? 6.462 -11.681 5.890 1.00 81.88 160 ASP A CA 1
ATOM 1263 C C . ASP A 1 160 ? 6.297 -10.208 5.471 1.00 81.88 160 ASP A C 1
ATOM 1265 O O . ASP A 1 160 ? 5.460 -9.873 4.632 1.00 81.88 160 ASP A O 1
ATOM 1269 N N . PHE A 1 161 ? 7.098 -9.297 6.031 1.00 77.50 161 PHE A N 1
ATOM 1270 C CA . PHE A 1 161 ? 7.150 -7.912 5.552 1.00 77.50 161 PHE A CA 1
ATOM 1271 C C . PHE A 1 161 ? 7.334 -7.837 4.028 1.00 77.50 161 PHE A C 1
ATOM 1273 O O . PHE A 1 161 ? 6.770 -6.966 3.381 1.00 77.50 161 PHE A O 1
ATOM 1280 N N . TRP A 1 162 ? 8.062 -8.789 3.448 1.00 72.38 162 TRP A N 1
ATOM 1281 C CA . TRP A 1 162 ? 8.307 -8.880 2.017 1.00 72.38 162 TRP A CA 1
ATOM 1282 C C . TRP A 1 162 ? 7.294 -9.797 1.343 1.00 72.38 162 TRP A C 1
ATOM 1284 O O . TRP A 1 162 ? 7.230 -10.990 1.652 1.00 72.38 162 TRP A O 1
ATOM 1294 N N . ALA A 1 163 ? 6.568 -9.270 0.362 1.00 66.12 163 ALA A N 1
ATOM 1295 C CA . ALA A 1 163 ? 5.789 -10.097 -0.548 1.00 66.12 163 ALA A CA 1
ATOM 1296 C C . ALA A 1 163 ? 6.174 -9.794 -1.994 1.00 66.12 163 ALA A C 1
ATOM 1298 O O . ALA A 1 163 ? 6.092 -8.657 -2.450 1.00 66.12 163 ALA A O 1
ATOM 1299 N N . TYR A 1 164 ? 6.575 -10.835 -2.717 1.00 61.88 164 TYR A N 1
ATOM 1300 C CA . TYR A 1 164 ? 6.835 -10.739 -4.143 1.00 61.88 164 TYR A CA 1
ATOM 1301 C C . TYR A 1 164 ? 5.585 -11.126 -4.906 1.00 61.88 164 TYR A C 1
ATOM 1303 O O . TYR A 1 164 ? 4.940 -12.143 -4.631 1.00 61.88 164 TYR A O 1
ATOM 1311 N N . THR A 1 165 ? 5.272 -10.303 -5.885 1.00 57.44 165 THR A N 1
ATOM 1312 C CA . THR A 1 165 ? 4.416 -10.682 -6.985 1.00 57.44 165 THR A CA 1
ATOM 1313 C C . THR A 1 165 ? 5.197 -11.669 -7.859 1.00 57.44 165 THR A C 1
ATOM 1315 O O . THR A 1 165 ? 6.404 -11.530 -8.048 1.00 57.44 165 THR A O 1
ATOM 1318 N N . MET A 1 166 ? 4.548 -12.747 -8.299 1.00 50.69 166 MET A N 1
ATOM 1319 C CA . MET A 1 166 ? 5.189 -13.717 -9.193 1.00 50.69 166 MET A CA 1
ATOM 1320 C C . MET A 1 166 ? 4.807 -13.337 -10.623 1.00 50.69 166 MET A C 1
ATOM 1322 O O . MET A 1 166 ? 3.634 -13.025 -10.826 1.00 50.69 166 MET A O 1
ATOM 1326 N N . PRO A 1 167 ? 5.702 -13.483 -11.619 1.00 42.44 167 PRO A N 1
ATOM 1327 C CA . PRO A 1 167 ? 5.454 -13.046 -12.999 1.00 42.44 167 PRO A CA 1
ATOM 1328 C C . PRO A 1 167 ? 4.198 -13.654 -13.652 1.00 42.44 167 PRO A C 1
ATOM 1330 O O . PRO A 1 167 ? 3.687 -13.147 -14.642 1.00 42.44 167 PRO A O 1
ATOM 1333 N N . THR A 1 168 ? 3.652 -14.741 -13.100 1.00 37.84 168 THR A N 1
ATOM 1334 C CA . THR A 1 168 ? 2.402 -15.360 -13.565 1.00 37.84 168 THR A CA 1
ATOM 1335 C C . THR A 1 168 ? 1.126 -14.641 -13.091 1.00 37.84 168 THR A C 1
ATOM 1337 O O . THR A 1 168 ? 0.038 -14.991 -13.550 1.00 37.84 168 THR A O 1
ATOM 1340 N N . ALA A 1 169 ? 1.215 -13.688 -12.155 1.00 38.47 169 ALA A N 1
ATOM 1341 C CA . ALA A 1 169 ? 0.067 -12.945 -11.623 1.00 38.47 169 ALA A CA 1
ATOM 1342 C C . ALA A 1 169 ? -0.368 -11.785 -12.533 1.00 38.47 169 ALA A C 1
ATOM 1344 O O . ALA A 1 169 ? -1.538 -11.395 -12.518 1.00 38.47 169 ALA A O 1
ATOM 1345 N N . THR A 1 170 ? 0.539 -11.290 -13.372 1.00 45.47 170 THR A N 1
ATOM 1346 C CA . THR A 1 170 ? 0.294 -10.218 -14.338 1.00 45.47 170 THR A CA 1
ATOM 1347 C C . THR A 1 170 ? -0.116 -10.841 -15.669 1.00 45.47 170 THR A C 1
ATOM 1349 O O . THR A 1 170 ? 0.650 -10.924 -16.622 1.00 45.47 170 THR A O 1
ATOM 1352 N N . GLN A 1 171 ? -1.337 -11.378 -15.739 1.00 42.03 171 GLN A N 1
ATOM 1353 C CA . GLN A 1 171 ? -1.891 -11.775 -17.031 1.00 42.03 171 GLN A CA 1
ATOM 1354 C C . GLN A 1 171 ? -2.421 -10.525 -17.739 1.00 42.03 171 GLN A C 1
ATOM 1356 O O . GLN A 1 171 ? -3.577 -10.140 -17.551 1.00 42.03 171 GLN A O 1
ATOM 1361 N N . GLU A 1 172 ? -1.598 -9.913 -18.587 1.00 44.12 172 GLU A N 1
ATOM 1362 C CA . GLU A 1 172 ? -2.112 -9.024 -19.623 1.00 44.12 172 GLU A CA 1
ATOM 1363 C C . GLU A 1 172 ? -3.083 -9.816 -20.498 1.00 44.12 172 GLU A C 1
ATOM 1365 O O . GLU A 1 172 ? -2.735 -10.829 -21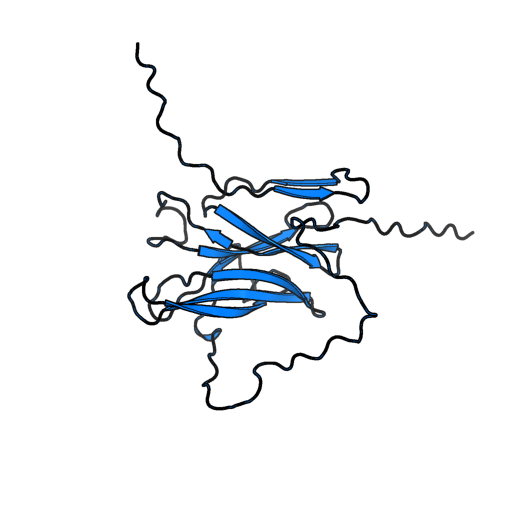.114 1.00 44.12 172 GLU A O 1
ATOM 1370 N N . ARG A 1 173 ? -4.348 -9.393 -20.537 1.00 41.09 173 ARG A N 1
ATOM 1371 C CA . ARG A 1 173 ? -5.289 -9.955 -21.503 1.00 41.09 173 ARG A CA 1
ATOM 1372 C C . ARG A 1 173 ? -4.954 -9.387 -22.884 1.00 41.09 173 ARG A C 1
ATOM 1374 O O . ARG A 1 173 ? -4.994 -8.167 -23.037 1.00 41.09 173 ARG A O 1
ATOM 1381 N N . PRO A 1 174 ? -4.715 -10.229 -23.906 1.00 39.00 174 PRO A N 1
ATOM 1382 C CA . PRO A 1 174 ? -4.527 -9.763 -25.274 1.00 39.00 174 PRO A CA 1
ATOM 1383 C C . PRO A 1 174 ? -5.712 -8.892 -25.726 1.00 39.00 174 PRO A C 1
ATOM 1385 O O . PRO A 1 174 ? -6.873 -9.297 -25.625 1.00 39.00 174 PRO A O 1
ATOM 1388 N N . GLY A 1 175 ? -5.418 -7.682 -26.215 1.00 43.59 175 GLY A N 1
ATOM 1389 C CA . GLY A 1 175 ? -6.376 -6.605 -26.516 1.00 43.59 175 GLY A CA 1
ATOM 1390 C C . GLY A 1 175 ? -7.356 -6.839 -27.680 1.00 43.59 175 GLY A C 1
ATOM 1391 O O . GLY A 1 175 ? -7.873 -5.883 -28.259 1.00 43.59 175 GLY A O 1
ATOM 1392 N N . ASN A 1 176 ? -7.619 -8.086 -28.061 1.00 42.59 176 ASN A N 1
ATOM 1393 C CA . ASN A 1 176 ? -8.461 -8.477 -29.192 1.00 42.59 176 ASN A CA 1
ATOM 1394 C C . ASN A 1 176 ? -9.861 -8.980 -28.797 1.00 42.59 176 ASN A C 1
ATOM 1396 O O . ASN A 1 176 ? -10.719 -9.100 -29.672 1.00 42.59 176 ASN A O 1
ATOM 1400 N N . GLU A 1 177 ? -10.158 -9.163 -27.509 1.00 44.94 177 GLU A N 1
ATOM 1401 C CA . GLU A 1 177 ? -11.534 -9.338 -27.034 1.00 44.94 177 GLU A CA 1
ATOM 1402 C C . GLU A 1 177 ? -12.032 -8.059 -26.357 1.00 44.94 177 GLU A C 1
ATOM 1404 O O . GLU A 1 177 ? -11.646 -7.721 -25.242 1.00 44.94 177 GLU A O 1
ATOM 1409 N N . ARG A 1 178 ? -12.949 -7.343 -27.024 1.00 42.56 178 ARG A N 1
ATOM 1410 C CA . ARG A 1 178 ? -13.743 -6.271 -26.402 1.00 42.56 178 ARG A CA 1
ATOM 1411 C C . ARG A 1 178 ? -14.762 -6.870 -25.430 1.00 42.56 178 ARG A C 1
ATOM 1413 O O . ARG A 1 178 ? -15.966 -6.799 -25.664 1.00 42.56 178 ARG A O 1
ATOM 1420 N N . GLN A 1 179 ? -14.287 -7.461 -24.343 1.00 39.84 179 GLN A N 1
ATOM 1421 C CA . GLN A 1 179 ? -15.086 -7.649 -23.143 1.00 39.84 179 GLN A CA 1
ATOM 1422 C C . GLN A 1 179 ? -14.484 -6.780 -22.040 1.00 39.84 179 GLN A C 1
ATOM 1424 O O . GLN A 1 179 ? -13.267 -6.797 -21.860 1.00 39.84 179 GLN A O 1
ATOM 1429 N N . PRO A 1 180 ? -15.293 -5.983 -21.321 1.00 37.91 180 PRO A N 1
ATOM 1430 C CA . PRO A 1 180 ? -14.772 -5.190 -20.219 1.00 37.91 180 PRO A CA 1
ATOM 1431 C C . PRO A 1 180 ? -14.110 -6.127 -19.199 1.00 37.91 180 PRO A C 1
ATOM 1433 O O . PRO A 1 180 ? -14.721 -7.104 -18.766 1.00 37.91 180 PRO A O 1
ATOM 1436 N N . ALA A 1 181 ? -12.853 -5.844 -18.838 1.00 47.41 181 ALA A N 1
ATOM 1437 C CA . ALA A 1 181 ? -12.064 -6.654 -17.902 1.00 47.41 181 ALA A CA 1
ATOM 1438 C C . ALA A 1 181 ? -12.720 -6.762 -16.511 1.00 47.41 181 ALA A C 1
ATOM 1440 O O . ALA A 1 181 ? -12.471 -7.714 -15.777 1.00 47.41 181 ALA A O 1
ATOM 1441 N N . PHE A 1 182 ? -13.621 -5.834 -16.189 1.00 39.16 182 PHE A N 1
ATOM 1442 C CA . PHE A 1 182 ? -14.545 -5.894 -15.067 1.00 39.16 182 PHE A CA 1
ATOM 1443 C C . PHE A 1 182 ? -15.797 -5.072 -15.400 1.00 39.16 182 PHE A C 1
ATOM 1445 O O . PHE A 1 182 ? -15.728 -4.039 -16.069 1.00 39.16 182 PHE A O 1
ATOM 1452 N N . ALA A 1 183 ? -16.962 -5.526 -14.939 1.00 32.22 183 ALA A N 1
ATOM 1453 C CA . ALA A 1 183 ? -18.164 -4.706 -14.940 1.00 32.22 183 ALA A CA 1
ATOM 1454 C C . ALA A 1 183 ? -18.106 -3.782 -13.720 1.00 32.22 183 ALA A C 1
ATOM 1456 O O . ALA A 1 183 ? -18.081 -4.261 -12.587 1.00 32.22 183 ALA A O 1
ATOM 1457 N N . ILE A 1 184 ? -18.116 -2.465 -13.938 1.00 33.06 184 ILE A N 1
ATOM 1458 C CA . ILE A 1 184 ? -18.462 -1.517 -12.877 1.00 33.06 184 ILE A CA 1
ATOM 1459 C C . ILE A 1 184 ? -19.935 -1.784 -12.560 1.00 33.06 184 ILE A C 1
ATOM 1461 O O . ILE A 1 184 ? -20.827 -1.319 -13.271 1.00 33.06 184 ILE A O 1
ATOM 1465 N N . LEU A 1 185 ? -20.205 -2.602 -11.541 1.00 35.34 185 LEU A N 1
ATOM 1466 C CA . LEU A 1 185 ? -21.550 -2.716 -10.996 1.00 35.34 185 LEU A CA 1
ATOM 1467 C C . LEU A 1 185 ? -21.886 -1.340 -10.428 1.00 35.34 185 LEU A C 1
ATOM 1469 O O . LEU A 1 185 ? -21.230 -0.866 -9.502 1.00 35.34 185 LEU A O 1
ATOM 1473 N N . GLY A 1 186 ? -22.842 -0.669 -11.073 1.00 26.86 186 GLY A N 1
ATOM 1474 C CA . GLY A 1 186 ? -23.257 0.674 -10.700 1.00 26.86 186 GLY A CA 1
ATOM 1475 C C . GLY A 1 186 ? -23.540 0.742 -9.206 1.00 26.86 186 GLY A C 1
ATOM 1476 O O . GLY A 1 186 ? -24.168 -0.155 -8.641 1.00 26.86 186 GLY A O 1
ATOM 1477 N N . SER A 1 187 ? -23.044 1.802 -8.573 1.00 33.22 187 SER A N 1
ATOM 1478 C CA . SER A 1 187 ? -23.321 2.097 -7.174 1.00 33.22 187 SER A CA 1
ATOM 1479 C C . SER A 1 187 ? -24.831 1.984 -6.911 1.00 33.22 187 SER A C 1
ATOM 1481 O O . SER A 1 187 ? -25.616 2.477 -7.729 1.00 33.22 187 SER A O 1
ATOM 1483 N N . PRO A 1 188 ? -25.279 1.379 -5.794 1.00 32.59 188 PRO A N 1
ATOM 1484 C CA . PRO A 1 188 ? -26.663 1.551 -5.373 1.00 32.59 188 PRO A CA 1
ATOM 1485 C C . PRO A 1 188 ? -26.945 3.060 -5.258 1.00 32.59 188 PRO A C 1
ATOM 1487 O O . PRO A 1 188 ? -26.051 3.808 -4.852 1.00 32.59 188 PRO A O 1
ATOM 1490 N N . PRO A 1 189 ? -28.138 3.539 -5.654 1.00 33.50 189 PRO A N 1
ATOM 1491 C CA . PRO A 1 189 ? -28.414 4.966 -5.734 1.00 33.50 189 PRO A CA 1
ATOM 1492 C C . PRO A 1 189 ? -28.268 5.595 -4.347 1.00 33.50 189 PRO A C 1
ATOM 1494 O O . PRO A 1 189 ? -29.104 5.386 -3.468 1.00 33.50 189 PRO A O 1
ATOM 1497 N N . SER A 1 190 ? -27.199 6.360 -4.139 1.00 40.59 190 SER A N 1
ATOM 1498 C CA . SER A 1 190 ? -27.079 7.226 -2.975 1.00 40.59 190 SER A CA 1
ATOM 1499 C C . SER A 1 190 ? -27.882 8.511 -3.218 1.00 40.59 190 SER A C 1
ATOM 1501 O O . SER A 1 190 ? -27.942 9.004 -4.352 1.00 40.59 190 SER A O 1
ATOM 1503 N N . PRO A 1 191 ? -28.536 9.072 -2.184 1.00 36.50 191 PRO A N 1
ATOM 1504 C CA . PRO A 1 191 ? -29.222 10.345 -2.310 1.00 36.50 191 PRO A CA 1
ATOM 1505 C C . PRO A 1 191 ? -28.225 11.457 -2.635 1.00 36.50 191 PRO A C 1
ATOM 1507 O O . PRO A 1 191 ? -27.099 11.499 -2.146 1.00 36.50 191 PRO A O 1
ATOM 1510 N N . SER A 1 192 ? -28.695 12.354 -3.485 1.00 35.78 192 SER A N 1
ATOM 1511 C CA . SER A 1 192 ? -27.995 13.457 -4.123 1.00 35.78 192 SER A CA 1
ATOM 1512 C C . SER A 1 192 ? -27.161 14.370 -3.203 1.00 35.78 192 SER A C 1
ATOM 1514 O O . SER A 1 192 ? -27.609 14.735 -2.122 1.00 35.78 192 SER A O 1
ATOM 1516 N N . TRP A 1 193 ? -26.044 14.826 -3.787 1.00 32.66 193 TRP A N 1
ATOM 1517 C CA . TRP A 1 193 ? -25.227 16.028 -3.538 1.00 32.66 193 TRP A CA 1
ATOM 1518 C C . TRP A 1 193 ? -24.474 16.171 -2.198 1.00 32.66 193 TRP A C 1
ATOM 1520 O O . TRP A 1 193 ? -25.026 16.511 -1.163 1.00 32.66 193 TRP A O 1
ATOM 1530 N N . ALA A 1 194 ? -23.141 16.083 -2.278 1.00 30.25 194 ALA A N 1
ATOM 1531 C CA . ALA A 1 194 ? -22.227 16.968 -1.554 1.00 30.25 194 ALA A CA 1
ATOM 1532 C C . ALA A 1 194 ? -20.855 16.951 -2.247 1.00 30.25 194 ALA A C 1
ATOM 1534 O O . ALA A 1 194 ? -20.063 16.025 -2.085 1.00 30.25 194 ALA A O 1
ATOM 1535 N N . THR A 1 195 ? -20.565 17.985 -3.033 1.00 38.06 195 THR A N 1
ATOM 1536 C CA . THR A 1 195 ? -19.207 18.296 -3.494 1.00 38.06 195 THR A CA 1
ATOM 1537 C C . THR A 1 195 ? -18.317 18.550 -2.276 1.00 38.06 195 THR A C 1
ATOM 1539 O O . THR A 1 195 ? -18.527 19.537 -1.568 1.00 38.06 195 THR A O 1
ATOM 1542 N N . ARG A 1 196 ? -17.336 17.679 -2.009 1.00 33.78 196 ARG A N 1
ATOM 1543 C CA . ARG A 1 196 ? -16.313 17.936 -0.985 1.00 33.78 196 ARG A CA 1
ATOM 1544 C C . ARG A 1 196 ? -15.133 18.699 -1.604 1.00 33.78 196 ARG A C 1
ATOM 1546 O O . ARG A 1 196 ? -14.624 18.263 -2.636 1.00 33.78 196 ARG A O 1
ATOM 1553 N N . PRO A 1 197 ? -14.679 19.812 -1.005 1.00 29.45 197 PRO A N 1
ATOM 1554 C CA . PRO A 1 197 ? -13.413 20.439 -1.375 1.00 29.45 197 PRO A CA 1
ATOM 1555 C C . PRO A 1 197 ? -12.237 19.526 -1.000 1.00 29.45 197 PRO A C 1
ATOM 1557 O O . PRO A 1 197 ? -12.335 18.769 -0.033 1.00 29.45 197 PRO A O 1
ATOM 1560 N N . ARG A 1 198 ? -11.109 19.641 -1.718 1.00 34.56 198 ARG A N 1
ATOM 1561 C CA . ARG A 1 198 ? -9.824 19.060 -1.293 1.00 34.56 198 ARG A CA 1
ATOM 1562 C C . ARG A 1 198 ? -9.406 19.698 0.034 1.00 34.56 198 ARG A C 1
ATOM 1564 O O . ARG A 1 198 ? -8.937 20.832 0.057 1.00 34.56 198 ARG A O 1
ATOM 1571 N N . ALA A 1 199 ? -9.601 18.963 1.117 1.00 28.53 199 ALA A N 1
ATOM 1572 C CA . ALA A 1 199 ? -8.935 19.171 2.393 1.00 28.53 199 ALA A CA 1
ATOM 1573 C C . ALA A 1 199 ? -7.806 18.129 2.515 1.00 28.53 199 ALA A C 1
ATOM 1575 O O . ALA A 1 199 ? -7.892 17.093 1.849 1.00 28.53 199 ALA A O 1
ATOM 1576 N N . PRO A 1 200 ? -6.760 18.375 3.327 1.00 30.58 200 PRO A N 1
ATOM 1577 C CA . PRO A 1 200 ? -5.806 17.329 3.691 1.00 30.58 200 PRO A CA 1
ATOM 1578 C C . PRO A 1 200 ? -6.557 16.089 4.190 1.00 30.58 200 PRO A C 1
ATOM 1580 O O . PRO A 1 200 ? -7.633 16.224 4.780 1.00 30.58 200 PRO A O 1
ATOM 1583 N N . SER A 1 201 ? -6.007 14.906 3.915 1.00 34.72 201 SER A N 1
ATOM 1584 C CA . SER A 1 201 ? -6.572 13.593 4.239 1.00 34.72 201 SER A CA 1
ATOM 1585 C C . SER A 1 201 ? -6.720 13.403 5.753 1.00 34.72 201 SER A C 1
ATOM 1587 O O . SER A 1 201 ? -5.932 12.726 6.398 1.00 34.72 201 SER A O 1
ATOM 1589 N N . VAL A 1 202 ? -7.723 14.045 6.348 1.00 34.06 202 VAL A N 1
ATOM 1590 C CA . VAL A 1 202 ? -8.158 13.810 7.722 1.00 34.06 202 VAL A CA 1
ATOM 1591 C C . VAL A 1 202 ? -9.191 12.697 7.646 1.00 34.06 202 VAL A C 1
ATOM 1593 O O . VAL A 1 202 ? -10.356 12.942 7.316 1.00 34.06 202 VAL A O 1
ATOM 1596 N N . LEU A 1 203 ? -8.770 11.463 7.923 1.00 39.38 203 LEU A N 1
ATOM 1597 C CA . LEU A 1 203 ? -9.731 10.412 8.227 1.00 39.38 203 LEU A CA 1
ATOM 1598 C C . LEU A 1 203 ? -10.440 10.803 9.528 1.00 39.38 203 LEU A C 1
ATOM 1600 O O . LEU A 1 203 ? -9.806 11.047 10.553 1.00 39.38 203 LEU A O 1
ATOM 1604 N N . LYS A 1 204 ? -11.773 10.878 9.485 1.00 35.16 204 LYS A N 1
ATOM 1605 C CA . LYS A 1 204 ? -12.602 10.870 10.695 1.00 35.16 204 LYS A CA 1
ATOM 1606 C C . LYS A 1 204 ? -12.557 9.453 11.270 1.00 35.16 204 LYS A C 1
ATOM 1608 O O . LYS A 1 204 ? -13.501 8.701 11.071 1.00 35.16 204 LYS A O 1
ATOM 1613 N N . CYS A 1 205 ? -11.468 9.076 11.926 1.00 39.72 205 CYS A N 1
ATOM 1614 C CA . CYS A 1 205 ? -11.423 7.828 12.680 1.00 39.72 205 CYS A CA 1
ATOM 1615 C C . CYS A 1 205 ? -11.924 8.040 14.110 1.00 39.72 205 CYS A C 1
ATOM 1617 O O . CYS A 1 205 ? -11.814 9.123 14.677 1.00 39.72 205 CYS A O 1
ATOM 1619 N N . CYS A 1 206 ? -12.449 6.963 14.688 1.00 39.41 206 CYS A N 1
ATOM 1620 C CA . CYS A 1 206 ? -12.767 6.810 16.104 1.00 39.41 206 CYS A CA 1
ATOM 1621 C C . CYS A 1 206 ? -13.989 7.603 16.624 1.00 39.41 206 CYS A C 1
ATOM 1623 O O . CYS A 1 206 ? -13.903 8.335 17.612 1.00 39.41 206 CYS A O 1
ATOM 1625 N N . THR A 1 207 ? -15.187 7.385 16.070 1.00 40.97 207 THR A N 1
ATOM 1626 C CA . THR A 1 207 ? -16.377 7.460 16.939 1.00 40.97 207 THR A CA 1
ATOM 1627 C C . THR A 1 207 ? -16.537 6.118 17.630 1.00 40.97 207 THR A C 1
ATOM 1629 O O . THR A 1 207 ? -16.936 5.148 16.991 1.00 40.97 207 THR A O 1
ATOM 1632 N N . ARG A 1 208 ? -16.274 6.055 18.945 1.00 38.78 208 ARG A N 1
ATOM 1633 C CA . ARG A 1 208 ? -16.814 4.971 19.776 1.00 38.78 208 ARG A CA 1
ATOM 1634 C C . ARG A 1 208 ? -18.308 4.886 19.482 1.00 38.78 208 ARG A C 1
ATOM 1636 O O . ARG A 1 208 ? -19.053 5.796 19.845 1.00 38.78 208 ARG A O 1
ATOM 1643 N N . ALA A 1 209 ? -18.761 3.792 18.882 1.00 36.31 209 ALA A N 1
ATOM 1644 C CA . ALA A 1 209 ? -20.144 3.393 19.041 1.00 36.31 209 ALA A CA 1
ATOM 1645 C C . ALA A 1 209 ? -20.297 2.991 20.513 1.00 36.31 209 ALA A C 1
ATOM 1647 O O . ALA A 1 209 ? -20.057 1.848 20.894 1.00 36.31 209 ALA A O 1
ATOM 1648 N N . SER A 1 210 ? -20.627 3.947 21.383 1.00 34.09 210 SER A N 1
ATOM 1649 C CA . SER A 1 210 ? -21.126 3.607 22.708 1.00 34.09 210 SER A CA 1
ATOM 1650 C C . SER A 1 210 ? -22.443 2.869 22.499 1.00 34.09 210 SER A C 1
ATOM 1652 O O . SER A 1 210 ? -23.472 3.497 22.248 1.00 34.09 210 SER A O 1
ATOM 1654 N N . SER A 1 211 ? -22.413 1.539 22.568 1.00 32.53 211 SER A N 1
ATOM 1655 C CA . SER A 1 211 ? -23.633 0.774 22.806 1.00 32.53 211 SER A CA 1
ATOM 1656 C C . SER A 1 211 ? -24.245 1.290 24.111 1.00 32.53 211 SER A C 1
ATOM 1658 O O . SER A 1 211 ? -23.531 1.354 25.118 1.00 32.53 211 SER A O 1
ATOM 1660 N N . PRO A 1 212 ? -25.523 1.705 24.132 1.00 35.19 212 PRO A N 1
ATOM 1661 C CA . PRO A 1 212 ? -26.164 2.058 25.382 1.00 35.19 212 PRO A CA 1
ATOM 1662 C C . PRO A 1 212 ? -26.199 0.802 26.251 1.00 35.19 212 PRO A C 1
ATOM 1664 O O . PRO A 1 212 ? -26.682 -0.247 25.825 1.00 35.19 212 PRO A O 1
ATOM 1667 N N . ALA A 1 213 ? -25.653 0.912 27.461 1.00 35.78 213 ALA A N 1
ATOM 1668 C CA . ALA A 1 213 ? -25.807 -0.097 28.491 1.00 35.78 213 ALA A CA 1
ATOM 1669 C C . ALA A 1 213 ? -27.307 -0.361 28.684 1.00 35.78 213 ALA A C 1
ATOM 1671 O O . ALA A 1 213 ? -28.043 0.481 29.202 1.00 35.78 213 ALA A O 1
ATOM 1672 N N . GLY A 1 214 ? -27.763 -1.524 28.224 1.00 31.52 214 GLY A N 1
ATOM 1673 C CA . GLY A 1 214 ? -29.086 -2.034 28.532 1.00 31.52 214 GLY A CA 1
ATOM 1674 C C . GLY A 1 214 ? -29.122 -2.461 29.992 1.00 31.52 214 GLY A C 1
ATOM 1675 O O . GLY A 1 214 ? -28.861 -3.617 30.303 1.00 31.52 214 GLY A O 1
ATOM 1676 N N . ASN A 1 215 ? -29.453 -1.528 30.884 1.00 38.91 215 ASN A N 1
ATOM 1677 C CA . ASN A 1 215 ? -30.057 -1.869 32.166 1.00 38.91 215 ASN A CA 1
ATOM 1678 C C . ASN A 1 215 ? -31.480 -2.364 31.882 1.00 38.91 215 ASN A C 1
ATOM 1680 O O . ASN A 1 215 ? -32.389 -1.565 31.655 1.00 38.91 215 ASN A O 1
ATOM 1684 N N . GLY A 1 216 ? -31.651 -3.684 31.859 1.00 36.22 216 GLY A N 1
ATOM 1685 C CA . GLY A 1 216 ? -32.944 -4.356 31.892 1.00 36.22 216 GLY A CA 1
ATOM 1686 C C . GLY A 1 216 ? -33.091 -5.077 33.226 1.00 36.22 216 GLY A C 1
ATOM 1687 O O . GLY A 1 216 ? -32.263 -5.925 33.545 1.00 36.22 216 GLY A O 1
ATOM 1688 N N . LEU A 1 217 ? -34.099 -4.642 33.981 1.00 37.97 217 LEU A N 1
ATOM 1689 C CA . LEU A 1 217 ? -34.552 -5.103 35.298 1.00 37.97 217 LEU A CA 1
ATOM 1690 C C . LEU A 1 217 ? -34.824 -6.611 35.383 1.00 37.97 217 LEU A C 1
ATOM 1692 O O . LEU A 1 217 ? -35.287 -7.180 34.370 1.00 37.97 217 LEU A O 1
#

Secondary structure (DSSP, 8-state):
---PPPPPPS------EEEEE-TTS-EEEEEEPPP-TT-EEEEEEEEE-TTSPEEEEEEEE--SS--TTSTTT-SS--EEEEEEEE-TTS-EEEEEEEE-B-TTS-B--EEEEEEEE-TTS-EEEEEEEEEESSSSTT-EEEEEEEEEE-TTS-SSTT--SEEEPPTTS--PPPTT--S-SS---PPP-PPS-------------------------

Foldseek 3Di:
DDPDDPDDDQDDAAWDKDFAAAPVRHTQDIDTDPDDQQAHDDWQDWDADPQQKIKTKWWGWGGPPHDCVDPVSPPDTEIFMKIWIAHLNGHTPAIATEWEAAPLRDTKHWIFNDWDQDPVLKIKTKIKTWHAPDNPPVHTDIDIDIDIAHNRRENDPDDHNYHYDDPVVPDDDPPPDPDPPDDPPDDDDDDDDDDDDDDPPDPNGDDPPPDPPPPDD

pLDDT: mean 70.22, std 23.5, range [26.86, 97.44]

Radius of gyration: 21.05 Å; chains: 1; bounding box: 71×50×64 Å

Sequence (217 aa):
MVIEQPAPGPLHYGEYNLLCINPQGEQLWSVVDPYNPFGMKFIYNLSEASNGDVLGCGEIIAPWPYDTSIWPPVAEVYNTAYLFRISPEGELLWERALFEHDGFEHISSFYFLDIHEVSDGSLLLTGVIKDYDSADPTDYTTDSWVVRTGADGCIYSGCDFWAYTMPTATQERPGNERQPAFAILGSPPSPSWATRPRAPSVLKCCTRASSPAGNGL